Protein 3H8Q (pdb70)

GO terms:
  GO:0005515 protein binding (F, IPI)
  GO:0005654 nucleoplasm (C, IDA)
  GO:0005829 cytosol (C, IDA)

Radius of gyration: 19.29 Å; Cα contacts (8 Å, |Δi|>4): 308; chains: 2; bounding box: 41×50×52 Å

Solvent-accessible surface area: 12281 Å² total; per-residue (Å²): 119,67,59,104,135,42,61,118,118,1,68,31,16,12,50,90,3,84,1,0,0,0,0,50,52,163,15,99,99,0,54,110,0,55,85,8,0,78,96,59,71,14,115,32,54,62,39,27,6,64,127,46,146,92,12,85,53,6,34,111,2,3,30,59,64,14,139,26,182,93,29,5,0,0,13,0,9,80,74,68,20,1,11,17,104,94,0,56,110,6,86,162,83,30,97,0,58,146,28,11,129,52,91,30,20,73,18,91,80,76,108,28,106,170,48,0,63,31,24,11,98,92,7,114,1,1,0,0,0,51,48,159,15,98,98,0,58,110,0,58,86,8,0,83,96,66,69,16,156,31,51,23,5,19,6,68,125,41,101,101,13,87,141,10,28,98,10,3,28,106,61,16,139,28,127,95,24,5,1,0,12,0,63,127,73,67,20,1,13,13,99,96,0,58,108,6,107,158,87,30,96,0,62,136,36,19,103,90,131,98,80,206,117,124

Secondary structure (DSSP, 8-state):
---HHHHHHHHHHHHH-SEEEEE-TT-HHHHHHHHHHHHTT---EEEETTTSTTHHHHHHHHHHHHS--SS-EEEETTEEEESHHHHHHHHHHTHHHHHHHS------/-HHHHHHHHHHHHH-SEEEEE-TT-HHHHHHHHHHHHTT---EEEETTTSTTHHHHHHHHHHHHS--SS-EEEETTEEEESHHHHHHHHHHTHHHHHHSPP-GGG-

Nearest PDB structures (foldseek):
  3h8q-assembly2_B  TM=9.512E-01  e=2.469E-19  Homo sapiens
  5kqa-assembly1_A  TM=9.689E-01  e=4.666E-11  Polygonaceae
  2ht9-assembly1_B  TM=9.762E-01  e=9.364E-11  Homo sapiens
  5gtx-assembly2_B  TM=9.310E-01  e=4.380E-11  Polygonaceae
  2e7p-assembly5_D  TM=9.522E-01  e=1.063E-10  Populus tremula x Populus tremuloides

InterPro domains:
  IPR002109 Glutaredoxin [PF00462] (68-130)
  IPR004099 Pyridine nucleotide-disulphide oxidoreductase, dimerisation domain [PF02852] (514-625)
  IPR006338 Thioredoxin/glutathione reductase selenoprotein [TIGR01438] (155-643)
  IPR011899 Glutaredoxin, eukaryotic/virial [TIGR02180] (68-149)
  IPR012999 Pyridine nucleotide-disulphide oxidoreductase, class I, active site [PS00076] (200-210)
  IPR016156 FAD/NAD-linked reductase, dimerisation domain superfamily [G3DSA:3.30.390.30] (513-643)
  IPR016156 FAD/NAD-linked reductase, dimerisation domain superfamily [SSF55424] (511-642)
  IPR023753 FAD/NAD(P)-binding domain [PF07992] (157-494)
  IPR036188 FAD/NAD(P)-binding domain superfamily [G3DSA:3.50.50.60] (161-498)
  IPR036188 FAD/NAD(P)-binding domain superfamily [G3DSA:3.50.50.60] (318-443)
  IPR036188 FAD/NAD(P)-binding domain superfamily [SSF51905] (155-533)
  IPR036249 Thioredoxin-like superfamily [SSF52833] (59-151)
  IPR046952 Glutathione reductase/thioredoxin reductase-like [PTHR42737] (143-627)

CATH classification: 3.40.30.10

Foldseek 3Di:
DLDPVLLVVVLLQLQQWQKEWAAAPVDVLSVVVVVVCVVVVHDYHYHHLVPDVPSVVNLVSVCVVPVANDPGWMHGNSRTQGGSVSCVVCVVVVNNVVSSVDDDHHDD/DVVLLVVVLVLLQVWQKEWEAAPPDVQRVVVVVVCVVVVHDYHYDHLVPDVPSVVNLVSVCVVPVANDDGWMHGNNRTQGTSVSCVVCVVVVNNVVSNDDDDPVVD

Structure (mmCIF, N/CA/C/O backbone):
data_3H8Q
#
_entry.id   3H8Q
#
_cell.length_a   71.130
_cell.length_b   71.130
_cell.length_c   72.291
_cell.angle_alpha   90.00
_cell.angle_beta   90.00
_cell.angle_gamma   120.00
#
_symmetry.space_group_name_H-M   'P 61'
#
loop_
_entity.id
_entity.type
_entity.pdbx_description
1 polymer 'Thioredoxin reductase 3'
2 non-polymer 'SULFATE ION'
3 non-polymer 'CHLORIDE ION'
4 water water
#
loop_
_atom_site.group_PDB
_atom_site.id
_atom_site.type_symbol
_atom_site.label_atom_id
_atom_site.label_alt_id
_atom_site.label_comp_id
_atom_site.label_asym_id
_atom_site.label_entity_id
_atom_site.label_seq_id
_atom_site.pdbx_PDB_ins_code
_atom_site.Cartn_x
_atom_site.Cartn_y
_atom_site.Cartn_z
_atom_site.occupancy
_atom_site.B_iso_or_equiv
_atom_site.auth_seq_id
_atom_site.auth_comp_id
_atom_site.auth_asym_id
_atom_site.auth_atom_id
_atom_site.pdbx_PDB_model_num
ATOM 1 N N . MET A 1 1 ? 10.870 14.123 3.610 1.00 66.40 0 MET A N 1
ATOM 2 C CA . MET A 1 1 ? 9.697 13.203 3.717 1.00 66.97 0 MET A CA 1
ATOM 3 C C . MET A 1 1 ? 10.195 11.774 3.904 1.00 67.27 0 MET A C 1
ATOM 4 O O . MET A 1 1 ? 9.718 11.057 4.784 1.00 67.01 0 MET A O 1
ATOM 6 N N . ALA A 1 2 ? 11.151 11.370 3.067 1.00 68.22 162 ALA A N 1
ATOM 7 C CA . ALA A 1 2 ? 11.905 10.126 3.265 1.00 68.35 162 ALA A CA 1
ATOM 8 C C . ALA A 1 2 ? 13.186 10.501 4.014 1.00 67.40 162 ALA A C 1
ATOM 9 O O . ALA A 1 2 ? 13.306 10.252 5.221 1.00 69.55 162 ALA A O 1
ATOM 11 N N . ARG A 1 3 ? 14.129 11.110 3.299 1.00 63.57 163 ARG A N 1
ATOM 12 C CA . ARG A 1 3 ? 15.295 11.732 3.922 1.00 61.21 163 ARG A CA 1
ATOM 13 C C . ARG A 1 3 ? 15.387 13.148 3.366 1.00 59.75 163 ARG A C 1
ATOM 14 O O . ARG A 1 3 ? 15.649 13.346 2.186 1.00 59.49 163 ARG A O 1
ATOM 18 N N . GLU A 1 4 ? 15.152 14.121 4.233 1.00 57.40 164 GLU A N 1
ATOM 19 C CA . GLU A 1 4 ? 15.133 15.516 3.844 1.00 54.23 164 GLU A CA 1
ATOM 20 C C . GLU A 1 4 ? 16.534 16.041 3.504 1.00 50.15 164 GLU A C 1
ATOM 21 O O . GLU A 1 4 ? 16.700 16.845 2.590 1.00 48.23 164 GLU A O 1
ATOM 27 N N . GLU A 1 5 ? 17.543 15.589 4.241 1.00 45.34 165 GLU A N 1
ATOM 28 C CA . GLU A 1 5 ? 18.918 16.025 3.990 1.00 43.32 165 GLU A CA 1
ATOM 29 C C . GLU A 1 5 ? 19.503 15.394 2.719 1.00 36.89 165 GLU A C 1
ATOM 30 O O . GLU A 1 5 ? 20.271 16.029 2.022 1.00 32.73 165 GLU A O 1
ATOM 36 N N . LEU A 1 6 ? 19.121 14.159 2.413 1.00 30.59 166 LEU A N 1
ATOM 37 C CA . LEU A 1 6 ? 19.514 13.519 1.152 1.00 33.33 166 LEU A CA 1
ATOM 38 C C . LEU A 1 6 ? 18.927 14.232 -0.090 1.00 33.36 166 LEU A C 1
ATOM 39 O O . LEU A 1 6 ? 19.670 14.590 -1.022 1.00 29.43 166 LEU A O 1
ATOM 44 N N . ARG A 1 7 ? 17.611 14.446 -0.067 1.00 30.55 167 ARG A N 1
ATOM 45 C CA . ARG A 1 7 ? 16.913 15.226 -1.090 1.00 32.60 167 ARG A CA 1
ATOM 46 C C . ARG A 1 7 ? 17.646 16.516 -1.351 1.00 30.84 167 ARG A C 1
ATOM 47 O O . ARG A 1 7 ? 17.921 16.860 -2.492 1.00 29.61 167 ARG A O 1
ATOM 55 N N . ARG A 1 8 ? 17.963 17.226 -0.271 1.00 28.23 168 ARG A N 1
ATOM 56 C CA . ARG A 1 8 ? 18.686 18.489 -0.367 1.00 28.93 168 ARG A CA 1
ATOM 57 C C . ARG A 1 8 ? 20.077 18.367 -1.004 1.00 29.83 168 ARG A C 1
ATOM 58 O O . ARG A 1 8 ? 20.492 19.243 -1.756 1.00 31.84 168 ARG A O 1
ATOM 63 N N . HIS A 1 9 ? 20.838 17.330 -0.664 1.00 29.77 169 HIS A N 1
ATOM 64 C CA A HIS A 1 9 ? 22.172 17.144 -1.255 0.50 27.94 169 HIS A CA 1
ATOM 65 C CA B HIS A 1 9 ? 22.169 17.185 -1.250 0.50 30.07 169 HIS A CA 1
ATOM 66 C C . HIS A 1 9 ? 22.091 16.780 -2.746 1.00 29.40 169 HIS A C 1
ATOM 67 O O . HIS A 1 9 ? 22.902 17.241 -3.579 1.00 32.33 169 HIS A O 1
ATOM 80 N N . LEU A 1 10 ? 21.126 15.950 -3.092 1.00 26.97 170 LEU A N 1
ATOM 81 C CA . LEU A 1 10 ? 20.956 15.555 -4.505 1.00 25.10 170 LEU A CA 1
ATOM 82 C C . LEU A 1 10 ? 20.617 16.773 -5.366 1.00 24.84 170 LEU A C 1
ATOM 83 O O . LEU A 1 10 ? 21.187 16.956 -6.427 1.00 31.22 170 LEU A O 1
ATOM 88 N N . VAL A 1 11 ? 19.683 17.604 -4.890 1.00 24.65 171 VAL A N 1
ATOM 89 C CA . VAL A 1 11 ? 19.292 18.832 -5.572 1.00 23.00 171 VAL A CA 1
ATOM 90 C C . VAL A 1 11 ? 20.469 19.754 -5.704 1.00 27.97 171 VAL A C 1
ATOM 91 O O . VAL A 1 11 ? 20.649 20.378 -6.754 1.00 30.96 171 VAL A O 1
ATOM 95 N N . GLY A 1 12 ? 21.266 19.856 -4.645 1.00 26.20 172 GLY A N 1
ATOM 96 C CA . GLY A 1 12 ? 22.412 20.778 -4.645 1.00 23.75 172 GLY A CA 1
ATOM 97 C C . GLY A 1 12 ? 23.470 20.354 -5.640 1.00 25.65 172 GLY A C 1
ATOM 98 O O . GLY A 1 12 ? 24.151 21.170 -6.240 1.00 25.69 172 GLY A O 1
ATOM 99 N N . LEU A 1 13 ? 23.645 19.055 -5.762 1.00 25.88 173 LEU A N 1
ATOM 100 C CA . LEU A 1 13 ? 24.539 18.504 -6.755 1.00 28.99 173 LEU A CA 1
ATOM 101 C C . LEU A 1 13 ? 24.125 18.960 -8.177 1.00 27.80 173 LEU A C 1
ATOM 102 O O . LEU A 1 13 ? 24.955 19.437 -8.941 1.00 25.38 173 LEU A O 1
ATOM 107 N N . ILE A 1 14 ? 22.831 18.865 -8.478 1.00 26.29 174 ILE A N 1
ATOM 108 C CA . ILE A 1 14 ? 22.287 19.153 -9.808 1.00 23.69 174 ILE A CA 1
ATOM 109 C C . ILE A 1 14 ? 22.397 20.643 -10.073 1.00 29.80 174 ILE A C 1
ATOM 110 O O . ILE A 1 14 ? 22.757 21.079 -11.177 1.00 30.92 174 ILE A O 1
ATOM 115 N N . GLU A 1 15 ? 22.079 21.426 -9.042 1.00 28.26 175 GLU A N 1
ATOM 116 C CA . GLU A 1 15 ? 22.080 22.875 -9.156 1.00 29.51 175 GLU A CA 1
ATOM 117 C C . GLU A 1 15 ? 23.486 23.429 -9.419 1.00 27.42 175 GLU A C 1
ATOM 118 O O . GLU A 1 15 ? 23.619 24.442 -10.118 1.00 32.56 175 GLU A O 1
ATOM 121 N N . ARG A 1 16 ? 24.524 22.769 -8.898 1.00 25.35 176 ARG A N 1
ATOM 122 C CA . ARG A 1 16 ? 25.908 23.294 -9.033 1.00 27.54 176 ARG A CA 1
ATOM 123 C C . ARG A 1 16 ? 26.747 22.748 -10.207 1.00 27.32 176 ARG A C 1
ATOM 124 O O . ARG A 1 16 ? 27.890 23.158 -10.368 1.00 30.28 176 ARG A O 1
ATOM 132 N N . SER A 1 17 ? 26.175 21.848 -11.014 1.00 25.18 177 SER A N 1
ATOM 133 C CA . SER A 1 17 ? 26.900 21.063 -12.006 1.00 22.77 177 SER A CA 1
ATOM 134 C C . SER A 1 17 ? 26.402 21.346 -13.376 1.00 20.15 177 SER A C 1
ATOM 135 O O . SER A 1 17 ? 25.189 21.323 -13.650 1.00 25.00 177 SER A O 1
ATOM 138 N N . ARG A 1 18 ? 27.342 21.569 -14.265 1.00 21.09 178 ARG A N 1
ATOM 139 C CA . ARG A 1 18 ? 27.028 21.664 -15.682 1.00 19.34 178 ARG A CA 1
ATOM 140 C C . ARG A 1 18 ? 26.446 20.360 -16.250 1.00 16.29 178 ARG A C 1
ATOM 141 O O . ARG A 1 18 ? 25.492 20.382 -17.052 1.00 17.81 178 ARG A O 1
ATOM 149 N N . VAL A 1 19 ? 27.040 19.243 -15.858 1.00 16.46 179 VAL A N 1
ATOM 150 C CA . VAL A 1 19 ? 26.502 17.924 -16.150 1.00 13.70 179 VAL A CA 1
ATOM 151 C C . VAL A 1 19 ? 26.592 17.063 -14.912 1.00 14.74 179 VAL A C 1
ATOM 152 O O . VAL A 1 19 ? 27.622 16.995 -14.259 1.00 17.36 179 VAL A O 1
ATOM 156 N N . VAL A 1 20 ? 25.486 16.427 -14.565 1.00 16.43 180 VAL A N 1
ATOM 157 C CA . VAL A 1 20 ? 25.520 15.371 -13.577 1.00 19.01 180 VAL A CA 1
ATOM 158 C C . VAL A 1 20 ? 24.889 14.131 -14.163 1.00 18.40 180 VAL A C 1
ATOM 159 O O . VAL A 1 20 ? 23.785 14.162 -14.709 1.00 21.56 180 VAL A O 1
ATOM 163 N N . ILE A 1 21 ? 25.646 13.039 -14.126 1.00 19.10 181 ILE A N 1
ATOM 164 C CA . ILE A 1 21 ? 25.167 11.741 -14.552 1.00 16.21 181 ILE A CA 1
ATOM 165 C C . ILE A 1 21 ? 25.006 10.842 -13.330 1.00 19.45 181 ILE A C 1
ATOM 166 O O . ILE A 1 21 ? 25.993 10.460 -12.672 1.00 21.05 181 ILE A O 1
ATOM 171 N N . PHE A 1 22 ? 23.764 10.510 -13.017 1.00 18.77 182 PHE A N 1
ATOM 172 C CA . PHE A 1 22 ? 23.503 9.487 -12.028 1.00 19.31 182 PHE A CA 1
ATOM 173 C C . PHE A 1 22 ? 23.618 8.132 -12.727 1.00 21.62 182 PHE A C 1
ATOM 174 O O . PHE A 1 22 ? 22.864 7.849 -13.637 1.00 25.81 182 PHE A O 1
ATOM 182 N N . SER A 1 23 ? 24.586 7.332 -12.304 1.00 20.20 183 SER A N 1
ATOM 183 C CA . SER A 1 23 ? 25.133 6.221 -13.098 1.00 21.04 183 SER A CA 1
ATOM 184 C C . SER A 1 23 ? 25.182 4.970 -12.249 1.00 26.08 183 SER A C 1
ATOM 185 O O . SER A 1 23 ? 24.831 5.014 -11.043 1.00 24.28 183 SER A O 1
ATOM 188 N N . LYS A 1 24 ? 25.604 3.869 -12.889 1.00 31.17 184 LYS A N 1
ATOM 189 C CA . LYS A 1 24 ? 26.161 2.681 -12.213 1.00 32.53 184 LYS A CA 1
ATOM 190 C C . LYS A 1 24 ? 27.491 2.302 -12.866 1.00 33.27 184 LYS A C 1
ATOM 191 O O . LYS A 1 24 ? 27.637 2.415 -14.085 1.00 31.20 184 LYS A O 1
ATOM 197 N N . SER A 1 25 ? 28.458 1.902 -12.033 1.00 35.66 185 SER A N 1
ATOM 198 C CA . SER A 1 25 ? 29.846 1.585 -12.455 1.00 39.95 185 SER A CA 1
ATOM 199 C C . SER A 1 25 ? 29.999 0.580 -13.585 1.00 38.74 185 SER A C 1
ATOM 200 O O . SER A 1 25 ? 30.899 0.723 -14.412 1.00 40.31 185 SER A O 1
ATOM 203 N N . TYR A 1 26 ? 29.108 -0.407 -13.613 1.00 37.40 186 TYR A N 1
ATOM 204 C CA . TYR A 1 26 ? 29.189 -1.543 -14.554 1.00 41.73 186 TYR A CA 1
ATOM 205 C C . TYR A 1 26 ? 28.269 -1.386 -15.784 1.00 43.02 186 TYR A C 1
ATOM 206 O O . TYR A 1 26 ? 28.363 -2.163 -16.724 1.00 43.57 186 TYR A O 1
ATOM 215 N N . CYS A 1 27 ? 27.398 -0.374 -15.768 1.00 42.62 187 CYS A N 1
ATOM 216 C CA . CYS A 1 27 ? 26.337 -0.220 -16.764 1.00 41.95 187 CYS A CA 1
ATOM 217 C C . CYS A 1 27 ? 26.899 0.306 -18.092 1.00 40.29 187 CYS A C 1
ATOM 218 O O . CYS A 1 27 ? 27.596 1.331 -18.098 1.00 40.22 187 CYS A O 1
ATOM 221 N N . PRO A 1 28 ? 26.601 -0.391 -19.218 1.00 37.26 188 PRO A N 1
ATOM 222 C CA . PRO A 1 28 ? 27.132 0.061 -20.511 1.00 35.99 188 PRO A CA 1
ATOM 223 C C . PRO A 1 28 ? 26.397 1.272 -21.093 1.00 33.37 188 PRO A C 1
ATOM 224 O O . PRO A 1 28 ? 26.977 1.999 -21.901 1.00 34.61 188 PRO A O 1
ATOM 228 N N . HIS A 1 29 ? 25.133 1.462 -20.725 1.00 30.75 189 HIS A N 1
ATOM 229 C CA . HIS A 1 29 ? 24.426 2.700 -21.072 1.00 31.67 189 HIS A CA 1
ATOM 230 C C . HIS A 1 29 ? 25.111 3.898 -20.406 1.00 29.56 189 HIS A C 1
ATOM 231 O O . HIS A 1 29 ? 25.406 4.900 -21.073 1.00 25.79 189 HIS A O 1
ATOM 238 N N . SER A 1 30 ? 25.385 3.759 -19.105 1.00 25.87 190 SER A N 1
ATOM 239 C CA . SER A 1 30 ? 26.085 4.777 -18.339 1.00 23.74 190 SER A CA 1
ATOM 240 C C . SER A 1 30 ? 27.412 5.028 -18.981 1.00 24.24 190 SER A C 1
ATOM 241 O O . SER A 1 30 ? 27.794 6.157 -19.235 1.00 25.94 190 SER A O 1
ATOM 244 N N . THR A 1 31 ? 28.101 3.942 -19.278 1.00 25.67 191 THR A N 1
ATOM 245 C CA . THR A 1 31 ? 29.398 4.026 -19.909 1.00 27.53 191 THR A CA 1
ATOM 246 C C 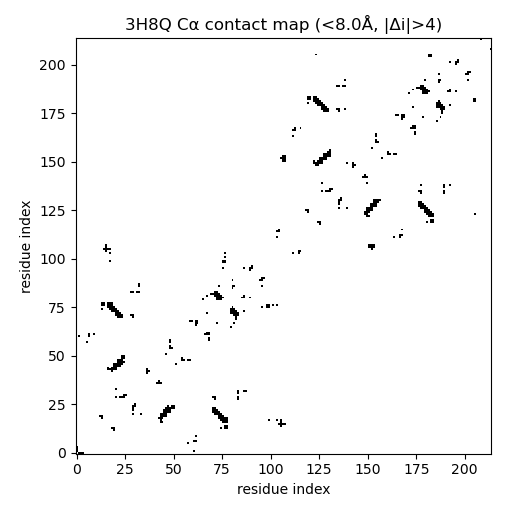. THR A 1 31 ? 29.300 4.775 -21.226 1.00 25.89 191 THR A C 1
ATOM 247 O O . THR A 1 31 ? 30.160 5.606 -21.550 1.00 23.61 191 THR A O 1
ATOM 251 N N . ARG A 1 32 ? 28.233 4.512 -21.970 1.00 24.58 192 ARG A N 1
ATOM 252 C CA . ARG A 1 32 ? 28.096 5.120 -23.283 1.00 24.26 192 ARG A CA 1
ATOM 253 C C . ARG A 1 32 ? 27.863 6.634 -23.173 1.00 20.22 192 ARG A C 1
ATOM 254 O O . ARG A 1 32 ? 28.488 7.420 -23.891 1.00 20.10 192 ARG A O 1
ATOM 262 N N . VAL A 1 33 ? 27.003 7.061 -22.250 1.00 18.47 193 VAL A N 1
ATOM 263 C CA . VAL A 1 33 ? 26.751 8.485 -22.044 1.00 20.93 193 VAL A CA 1
ATOM 264 C C . VAL A 1 33 ? 28.020 9.213 -21.595 1.00 23.48 193 VAL A C 1
ATOM 265 O O . VAL A 1 33 ? 28.324 10.296 -22.101 1.00 25.74 193 VAL A O 1
ATOM 269 N N . LYS A 1 34 ? 28.787 8.586 -20.705 1.00 25.11 194 LYS A N 1
ATOM 270 C CA . LYS A 1 34 ? 30.064 9.146 -20.217 1.00 25.38 194 LYS A CA 1
ATOM 271 C C . LYS A 1 34 ? 31.037 9.360 -21.332 1.00 24.16 194 LYS A C 1
ATOM 272 O O . LYS A 1 34 ? 31.760 10.369 -21.352 1.00 21.16 194 LYS A O 1
ATOM 278 N N . GLU A 1 35 ? 31.051 8.400 -22.263 1.00 26.23 195 GLU A N 1
ATOM 279 C CA . GLU A 1 35 ? 31.917 8.470 -23.429 1.00 24.44 195 GLU A CA 1
ATOM 280 C C . GLU A 1 35 ? 31.476 9.584 -24.358 1.00 22.59 195 GLU A C 1
ATOM 281 O O . GLU A 1 35 ? 32.320 10.356 -24.855 1.00 25.10 195 GLU A O 1
ATOM 287 N N . LEU A 1 36 ? 30.165 9.696 -24.608 1.00 20.63 196 LEU A N 1
ATOM 288 C CA . LEU A 1 36 ? 29.661 10.837 -25.369 1.00 18.88 196 LEU A CA 1
ATOM 289 C C . LEU A 1 36 ? 30.184 12.197 -24.790 1.00 22.11 196 LEU A C 1
ATOM 290 O O . LEU A 1 36 ? 30.765 13.008 -25.503 1.00 25.99 196 LEU A O 1
ATOM 295 N N . PHE A 1 37 ? 29.999 12.440 -23.505 1.00 24.90 197 PHE A N 1
ATOM 296 C CA . PHE A 1 37 ? 30.409 13.750 -22.935 1.00 23.25 197 PHE A CA 1
ATOM 297 C C . PHE A 1 37 ? 31.919 13.922 -22.994 1.00 26.07 197 PHE A C 1
ATOM 298 O O . PHE A 1 37 ? 32.428 15.007 -23.290 1.00 30.28 197 PHE A O 1
ATOM 306 N N . SER A 1 38 ? 32.639 12.845 -22.727 1.00 30.28 198 SER A N 1
ATOM 307 C CA . SER A 1 38 ? 34.080 12.877 -22.899 1.00 33.58 198 SER A CA 1
ATOM 308 C C . SER A 1 38 ? 34.471 13.248 -24.340 1.00 34.04 198 SER A C 1
ATOM 309 O O . SER A 1 38 ? 35.316 14.134 -24.535 1.00 33.73 198 SER A O 1
ATOM 312 N N . SER A 1 39 ? 33.844 12.631 -25.340 1.00 32.37 199 SER A N 1
ATOM 313 C CA . SER A 1 39 ? 34.110 12.992 -26.744 1.00 34.00 199 SER A CA 1
ATOM 314 C C . SER A 1 39 ? 33.893 14.474 -26.977 1.00 36.29 199 SER A C 1
ATOM 315 O O . SER A 1 39 ? 34.656 15.107 -27.681 1.00 37.91 199 SER A O 1
ATOM 318 N N . LEU A 1 40 ? 32.849 15.035 -26.380 1.00 34.70 200 LEU A N 1
ATOM 319 C CA . LEU A 1 40 ? 32.580 16.458 -26.522 1.00 32.79 200 LEU A CA 1
ATOM 320 C C . LEU A 1 40 ? 33.482 17.343 -25.648 1.00 33.03 200 LEU A C 1
ATOM 321 O O . LEU A 1 40 ? 33.292 18.552 -25.609 1.00 33.33 200 LEU A O 1
ATOM 326 N N . GLY A 1 41 ? 34.443 16.753 -24.943 1.00 33.43 201 GLY A N 1
ATOM 327 C CA . GLY A 1 41 ? 35.351 17.505 -24.069 1.00 33.86 201 GLY A CA 1
ATOM 328 C C . GLY A 1 41 ? 34.639 18.118 -22.871 1.00 33.99 201 GLY A C 1
ATOM 329 O O . GLY A 1 41 ? 35.065 19.156 -22.350 1.00 32.57 201 GLY A O 1
ATOM 330 N N . VAL A 1 42 ? 33.564 17.474 -22.421 1.00 31.31 202 VAL A N 1
ATOM 331 C CA . VAL A 1 42 ? 32.777 18.015 -21.341 1.00 30.43 202 VAL A CA 1
ATOM 332 C C . VAL A 1 42 ? 33.030 17.239 -20.063 1.00 27.93 202 VAL A C 1
ATOM 333 O O . VAL A 1 42 ? 32.803 16.033 -20.003 1.00 30.53 202 VAL A O 1
ATOM 337 N N . GLU A 1 43 ? 33.449 17.964 -19.035 1.00 28.37 203 GLU A N 1
ATOM 338 C CA . GLU A 1 43 ? 33.613 17.425 -17.680 1.00 31.05 203 GLU A CA 1
ATOM 339 C C . GLU A 1 43 ? 32.271 17.277 -16.962 1.00 29.64 203 GLU A C 1
ATOM 340 O O . GLU A 1 43 ? 31.432 18.199 -16.967 1.00 28.91 203 GLU A O 1
ATOM 343 N N . CYS A 1 44 ? 32.101 16.123 -16.316 1.00 28.60 204 CYS A N 1
ATOM 344 C CA . CYS A 1 44 ? 30.853 15.742 -15.677 1.00 26.23 204 CYS A CA 1
ATOM 345 C C . CYS A 1 44 ? 31.087 15.377 -14.246 1.00 24.56 204 CYS A C 1
ATOM 346 O O . CYS A 1 44 ? 32.100 14.802 -13.907 1.00 22.07 204 CYS A O 1
ATOM 349 N N . ASN A 1 45 ? 30.085 15.662 -13.419 1.00 22.51 205 ASN A N 1
ATOM 350 C CA . ASN A 1 45 ? 29.996 15.090 -12.083 1.00 22.06 205 ASN A CA 1
ATOM 351 C C . ASN A 1 45 ? 29.194 13.781 -12.187 1.00 22.10 205 ASN A C 1
ATOM 352 O O . ASN A 1 45 ? 28.045 13.786 -12.642 1.00 27.56 205 ASN A O 1
ATOM 357 N N . VAL A 1 46 ? 29.788 12.669 -11.775 1.00 22.16 206 VAL A N 1
ATOM 358 C CA . VAL A 1 46 ? 29.134 11.354 -11.814 1.00 22.33 206 VAL A CA 1
ATOM 359 C C . VAL A 1 46 ? 28.856 10.844 -10.405 1.00 24.26 206 VAL A C 1
ATOM 360 O O . VAL A 1 46 ? 29.762 10.844 -9.546 1.00 23.52 206 VAL A O 1
ATOM 364 N N . LEU A 1 47 ? 27.614 10.426 -10.159 1.00 23.92 207 LEU A N 1
ATOM 365 C CA . LEU A 1 47 ? 27.255 9.772 -8.903 1.00 22.90 207 LEU A CA 1
ATOM 366 C C . LEU A 1 47 ? 26.880 8.334 -9.243 1.00 25.18 207 LEU A C 1
ATOM 367 O O . LEU A 1 47 ? 25.900 8.109 -9.938 1.00 19.85 207 LEU A O 1
ATOM 372 N N . GLU A 1 48 ? 27.711 7.387 -8.789 1.00 25.23 208 GLU A N 1
ATOM 373 C CA . GLU A 1 48 ? 27.539 5.950 -9.028 1.00 25.41 208 GLU A CA 1
ATOM 374 C C . GLU A 1 48 ? 26.676 5.387 -7.919 1.00 27.90 208 GLU A C 1
ATOM 375 O O . GLU A 1 48 ? 27.153 5.197 -6.765 1.00 27.05 208 GLU A O 1
ATOM 381 N N . LEU A 1 49 ? 25.407 5.152 -8.249 1.00 25.57 209 LEU A N 1
ATOM 382 C CA . LEU A 1 49 ? 24.408 4.759 -7.269 1.00 26.23 209 LEU A CA 1
ATOM 383 C C . LEU A 1 49 ? 24.701 3.424 -6.597 1.00 30.27 209 LEU A C 1
ATOM 384 O O . LEU A 1 49 ? 24.248 3.178 -5.477 1.00 29.76 209 LEU A O 1
ATOM 389 N N . ASP A 1 50 ? 25.440 2.564 -7.286 1.00 33.95 210 ASP A N 1
ATOM 390 C CA . ASP A 1 50 ? 25.881 1.264 -6.736 1.00 34.35 210 ASP A CA 1
ATOM 391 C C . ASP A 1 50 ? 27.058 1.407 -5.757 1.00 35.27 210 ASP A C 1
ATOM 392 O O . ASP A 1 50 ? 27.380 0.473 -5.051 1.00 37.19 210 ASP A O 1
ATOM 397 N N . GLN A 1 51 ? 27.694 2.576 -5.717 1.00 35.16 211 GLN A N 1
ATOM 398 C CA . GLN A 1 51 ? 28.871 2.794 -4.862 1.00 34.84 211 GLN A CA 1
ATOM 399 C C . GLN A 1 51 ? 28.623 3.702 -3.671 1.00 37.00 211 GLN A C 1
ATOM 400 O O . GLN A 1 51 ? 29.520 3.887 -2.860 1.00 38.73 211 GLN A O 1
ATOM 406 N N . VAL A 1 52 ? 27.424 4.274 -3.557 1.00 36.49 212 VAL A N 1
ATOM 407 C CA . VAL A 1 52 ? 27.096 5.122 -2.420 1.00 38.34 212 VAL A CA 1
ATOM 408 C C . VAL A 1 52 ? 26.331 4.325 -1.384 1.00 40.35 212 VAL A C 1
ATOM 409 O O . VAL A 1 52 ? 25.535 3.442 -1.730 1.00 37.93 212 VAL A O 1
ATOM 413 N N . ASP A 1 53 ? 26.571 4.635 -0.113 1.00 44.17 213 ASP A N 1
ATOM 414 C CA . ASP A 1 53 ? 25.849 3.965 0.958 1.00 48.76 213 ASP A CA 1
ATOM 415 C C . ASP A 1 53 ? 24.380 4.366 0.798 1.00 50.32 213 ASP A C 1
ATOM 416 O O . ASP A 1 53 ? 24.067 5.545 0.558 1.00 49.31 213 ASP A O 1
ATOM 421 N N . ASP A 1 54 ? 23.494 3.367 0.861 1.00 50.42 214 ASP A N 1
ATOM 422 C CA . ASP A 1 54 ? 22.052 3.605 0.763 1.00 51.33 214 ASP A CA 1
ATOM 423 C C . ASP A 1 54 ? 21.674 4.097 -0.651 1.00 48.05 214 ASP A C 1
ATOM 424 O O . ASP A 1 54 ? 20.865 5.011 -0.804 1.00 46.94 214 ASP A O 1
ATOM 429 N N . GLY A 1 55 ? 22.268 3.483 -1.671 1.00 47.48 215 GLY A N 1
ATOM 430 C CA . GLY A 1 55 ? 21.964 3.811 -3.057 1.00 46.47 215 GLY A CA 1
ATOM 431 C C . GLY A 1 55 ? 20.518 3.536 -3.439 1.00 46.43 215 GLY A C 1
ATOM 432 O O . GLY A 1 55 ? 19.981 4.181 -4.333 1.00 44.22 215 GLY A O 1
ATOM 433 N N . ALA A 1 56 ? 19.891 2.570 -2.768 1.00 48.00 216 ALA A N 1
ATOM 434 C CA . ALA A 1 56 ? 18.466 2.256 -2.988 1.00 48.78 216 ALA A CA 1
ATOM 435 C C . ALA A 1 56 ? 17.572 3.427 -2.597 1.00 45.74 216 ALA A C 1
ATOM 436 O O . ALA A 1 56 ? 16.666 3.823 -3.337 1.00 42.50 216 ALA A O 1
ATOM 438 N N . ARG A 1 57 ? 17.845 3.972 -1.420 1.00 44.96 217 ARG A N 1
ATOM 439 C CA . ARG A 1 57 ? 17.137 5.155 -0.933 1.00 45.85 217 ARG A CA 1
ATOM 440 C C . ARG A 1 57 ? 17.423 6.382 -1.819 1.00 43.21 217 ARG A C 1
ATOM 441 O O . ARG A 1 57 ? 16.541 7.207 -2.050 1.00 42.57 217 ARG A O 1
ATOM 445 N N . VAL A 1 58 ? 18.643 6.479 -2.341 1.00 41.03 218 VAL A N 1
ATOM 446 C CA . VAL A 1 58 ? 18.986 7.551 -3.276 1.00 39.97 218 VAL A CA 1
ATOM 447 C C . VAL A 1 58 ? 18.217 7.432 -4.589 1.00 39.55 218 VAL A C 1
ATOM 448 O O . VAL A 1 58 ? 17.723 8.448 -5.113 1.00 40.90 218 VAL A O 1
ATOM 452 N N . GLN A 1 59 ? 18.112 6.219 -5.134 1.00 38.51 219 GLN A N 1
ATOM 453 C CA . GLN A 1 59 ? 17.380 6.026 -6.394 1.00 40.19 219 GLN A CA 1
ATOM 454 C C . GLN A 1 59 ? 15.904 6.372 -6.172 1.00 40.19 219 GLN A C 1
ATOM 455 O O . GLN A 1 59 ? 15.273 7.052 -6.981 1.00 36.61 219 GLN A O 1
ATOM 459 N N . GLU A 1 60 ? 15.372 5.945 -5.042 1.00 41.72 220 GLU A N 1
ATOM 460 C CA . GLU A 1 60 ? 13.983 6.251 -4.689 1.00 43.02 220 GLU A CA 1
ATOM 461 C C . GLU A 1 60 ? 13.712 7.766 -4.671 1.00 40.21 220 GLU A C 1
ATOM 462 O O . GLU A 1 60 ? 12.743 8.247 -5.260 1.00 37.77 220 GLU A O 1
ATOM 468 N N . VAL A 1 61 ? 14.581 8.518 -4.008 1.00 39.26 221 VAL A N 1
ATOM 469 C CA . VAL A 1 61 ? 14.420 9.971 -3.915 1.00 39.48 221 VAL A CA 1
ATOM 470 C C . VAL A 1 61 ? 14.620 10.618 -5.268 1.00 40.51 221 VAL A C 1
ATOM 471 O O . VAL A 1 61 ? 13.898 11.557 -5.641 1.00 41.81 221 VAL A O 1
ATOM 475 N N . LEU A 1 62 ? 15.567 10.088 -6.027 1.00 40.22 222 LEU A N 1
ATOM 476 C CA . LEU A 1 62 ? 15.835 10.578 -7.373 1.00 41.90 222 LEU A CA 1
ATOM 477 C C . LEU A 1 62 ? 14.658 10.354 -8.342 1.00 42.84 222 LEU A C 1
ATOM 478 O O . LEU A 1 62 ? 14.467 11.147 -9.272 1.00 43.19 222 LEU A O 1
ATOM 483 N N . SER A 1 63 ? 13.894 9.276 -8.145 1.00 43.31 223 SER A N 1
ATOM 484 C CA . SER A 1 63 ? 12.676 9.037 -8.932 1.00 45.67 223 SER A CA 1
ATOM 485 C C . SER A 1 63 ? 11.573 10.012 -8.537 1.00 45.71 223 SER A C 1
ATOM 486 O O . SER A 1 63 ? 10.730 10.357 -9.350 1.00 48.25 223 SER A O 1
ATOM 489 N N . GLU A 1 64 ? 11.574 10.438 -7.280 1.00 46.22 224 GLU A N 1
ATOM 490 C CA . GLU A 1 64 ? 10.603 11.415 -6.795 1.00 48.47 224 GLU A CA 1
ATOM 491 C C . GLU A 1 64 ? 10.840 12.751 -7.470 1.00 49.34 224 GLU A C 1
ATOM 492 O O . GLU A 1 64 ? 9.904 13.367 -7.982 1.00 49.29 224 GLU A O 1
ATOM 494 N N . ILE A 1 65 ? 12.098 13.182 -7.494 1.00 49.23 225 ILE A N 1
ATOM 495 C CA . ILE A 1 65 ? 12.481 14.402 -8.203 1.00 48.55 225 ILE A CA 1
ATOM 496 C C . ILE A 1 65 ? 12.232 14.347 -9.718 1.00 47.62 225 ILE A C 1
ATOM 497 O O . ILE A 1 65 ? 11.655 15.266 -10.297 1.00 51.58 225 ILE A O 1
ATOM 502 N N . THR A 1 66 ? 12.690 13.286 -10.368 1.00 47.04 226 THR A N 1
ATOM 503 C CA . THR A 1 66 ? 12.780 13.271 -11.835 1.00 44.12 226 THR A CA 1
ATOM 504 C C . THR A 1 66 ? 11.637 12.553 -12.492 1.00 44.71 226 THR A C 1
ATOM 505 O O . THR A 1 66 ? 11.523 12.580 -13.713 1.00 48.34 226 THR A O 1
ATOM 509 N N . ASN A 1 67 ? 10.813 11.870 -11.704 1.00 43.75 227 ASN A N 1
ATOM 510 C CA . ASN A 1 67 ? 9.770 11.013 -12.271 1.00 47.37 227 ASN A CA 1
ATOM 511 C C . ASN A 1 67 ? 10.353 9.987 -13.268 1.00 45.91 227 ASN A C 1
ATOM 512 O O . ASN A 1 67 ? 9.704 9.612 -14.241 1.00 46.58 227 ASN A O 1
ATOM 517 N N . GLN A 1 68 ? 11.576 9.539 -13.027 1.00 42.25 228 GLN A N 1
ATOM 518 C CA . GLN A 1 68 ? 12.215 8.529 -13.866 1.00 39.13 228 GLN A CA 1
ATOM 519 C C . GLN A 1 68 ? 12.770 7.466 -12.915 1.00 39.14 228 GLN A C 1
ATOM 520 O O . GLN A 1 68 ? 13.391 7.801 -11.913 1.00 38.32 228 GLN A O 1
ATOM 526 N N . LYS A 1 69 ? 12.561 6.192 -13.248 1.00 41.99 229 LYS A N 1
ATOM 527 C CA . LYS A 1 69 ? 12.963 5.059 -12.392 1.00 44.20 229 LYS A CA 1
ATOM 528 C C . LYS A 1 69 ? 14.296 4.381 -12.788 1.00 43.62 229 LYS A C 1
ATOM 529 O O . LYS A 1 69 ? 14.871 3.636 -11.984 1.00 44.78 229 LYS A O 1
ATOM 535 N N . THR A 1 70 ? 14.770 4.633 -14.014 1.00 38.59 230 THR A N 1
ATOM 536 C CA . THR A 1 70 ? 15.984 4.001 -14.538 1.00 36.77 230 THR A CA 1
ATOM 537 C C . THR A 1 70 ? 17.248 4.874 -14.445 1.00 34.88 230 THR A C 1
ATOM 538 O O . THR A 1 70 ? 17.155 6.117 -14.305 1.00 31.33 230 THR A O 1
ATOM 542 N N . VAL A 1 71 ? 18.414 4.208 -14.551 1.00 31.09 231 VAL A N 1
ATOM 543 C CA . VAL A 1 71 ? 19.699 4.876 -14.724 1.00 28.97 231 VAL A CA 1
ATOM 544 C C . VAL A 1 71 ? 20.271 4.418 -16.072 1.00 27.42 231 VAL A C 1
ATOM 545 O O . VAL A 1 71 ? 19.965 3.353 -16.522 1.00 27.14 231 VAL A O 1
ATOM 549 N N . PRO A 1 72 ? 21.063 5.266 -16.747 1.00 25.65 232 PRO A N 1
ATOM 550 C CA . PRO A 1 72 ? 21.498 6.572 -16.261 1.00 24.31 232 PRO A CA 1
ATOM 551 C C . PRO A 1 72 ? 20.411 7.655 -16.263 1.00 24.02 232 PRO A C 1
ATOM 552 O O . PRO A 1 72 ? 19.368 7.514 -16.906 1.00 22.27 232 PRO A O 1
ATOM 556 N N . ASN A 1 73 ? 20.657 8.718 -15.505 1.00 22.35 233 ASN A N 1
ATOM 557 C CA . ASN A 1 73 ? 19.684 9.813 -15.364 1.00 21.52 233 ASN A CA 1
ATOM 558 C C . ASN A 1 73 ? 20.527 11.071 -15.442 1.00 21.39 233 ASN A C 1
ATOM 559 O O . ASN A 1 73 ? 21.401 11.258 -14.618 1.00 18.98 233 ASN A O 1
ATOM 564 N N . ILE A 1 74 ? 20.325 11.874 -16.502 1.00 16.24 234 ILE A N 1
ATOM 565 C CA . ILE A 1 74 ? 21.265 12.952 -16.871 1.00 12.76 234 ILE A CA 1
ATOM 566 C C . ILE A 1 74 ? 20.618 14.320 -16.722 1.00 14.79 234 ILE A C 1
ATOM 567 O O . ILE A 1 74 ? 19.499 14.518 -17.154 1.00 15.82 234 ILE A O 1
ATOM 572 N N . PHE A 1 75 ? 21.341 15.238 -16.088 1.00 14.86 235 PHE A N 1
ATOM 573 C CA . PHE A 1 75 ? 20.986 16.618 -16.022 1.00 14.71 235 PHE A CA 1
ATOM 574 C C . PHE A 1 75 ? 22.064 17.388 -16.689 1.00 13.19 235 PHE A C 1
ATOM 575 O O . PHE A 1 75 ? 23.219 17.119 -16.468 1.00 14.91 235 PHE A O 1
ATOM 583 N N . VAL A 1 76 ? 21.690 18.341 -17.519 1.00 15.37 236 VAL A N 1
ATOM 584 C CA . VAL A 1 76 ? 22.631 19.296 -18.079 1.00 15.96 236 VAL A CA 1
ATOM 585 C C . VAL A 1 76 ? 22.152 20.716 -17.753 1.00 15.16 236 VAL A C 1
ATOM 586 O O . VAL A 1 76 ? 21.034 21.099 -18.108 1.00 15.98 236 VAL A O 1
ATOM 590 N N . ASN A 1 77 ? 23.005 21.486 -17.084 1.00 13.40 237 ASN A N 1
ATOM 591 C CA . ASN A 1 77 ? 22.755 22.877 -16.713 1.00 14.10 237 ASN A CA 1
ATOM 592 C C . ASN A 1 77 ? 21.406 23.049 -16.037 1.00 17.93 237 ASN A C 1
ATOM 593 O O . ASN A 1 77 ? 20.630 23.966 -16.367 1.00 19.92 237 ASN A O 1
ATOM 598 N N . LYS A 1 78 ? 21.156 22.136 -15.091 1.00 18.99 238 LYS A N 1
ATOM 599 C CA . LYS A 1 78 ? 19.958 22.070 -14.255 1.00 22.46 238 LYS A CA 1
ATOM 600 C C . LYS A 1 78 ? 18.721 21.540 -14.987 1.00 22.18 238 LYS A C 1
ATOM 601 O O . LYS A 1 78 ? 17.653 21.484 -14.407 1.00 23.50 238 LYS A O 1
ATOM 607 N N . VAL A 1 79 ? 18.838 21.155 -16.250 1.00 21.53 239 VAL A N 1
ATOM 608 C CA . VAL A 1 79 ? 17.654 20.680 -17.000 1.00 14.36 239 VAL A CA 1
ATOM 609 C C . VAL A 1 79 ? 17.747 19.159 -17.037 1.00 18.03 239 VAL A C 1
ATOM 610 O O . VAL A 1 79 ? 18.787 18.597 -17.351 1.00 16.49 239 VAL A O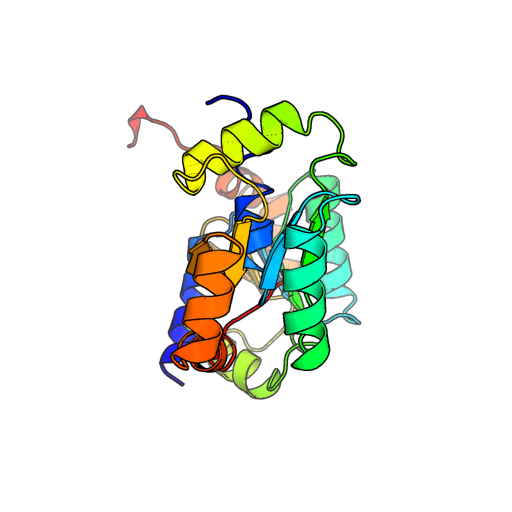 1
ATOM 614 N N . HIS A 1 80 ? 16.661 18.479 -16.685 1.00 18.37 240 HIS A N 1
ATOM 615 C CA . HIS A 1 80 ? 16.611 17.030 -16.794 1.00 17.48 240 HIS A CA 1
ATOM 616 C C . HIS A 1 80 ? 16.549 16.633 -18.282 1.00 18.56 240 HIS A C 1
ATOM 617 O O . HIS A 1 80 ? 15.593 16.963 -18.973 1.00 19.39 240 HIS A O 1
ATOM 624 N N . VAL A 1 81 ? 17.556 15.901 -18.758 1.00 20.19 241 VAL A N 1
ATOM 625 C CA . VAL A 1 81 ? 17.572 15.416 -20.126 1.00 19.30 241 VAL A CA 1
ATOM 626 C C . VAL A 1 81 ? 16.919 14.034 -20.185 1.00 22.12 241 VAL A C 1
ATOM 627 O O . VAL A 1 81 ? 16.117 13.757 -21.094 1.00 23.62 241 VAL A O 1
ATOM 631 N N . GLY A 1 82 ? 17.231 13.173 -19.221 1.00 21.97 242 GLY A N 1
ATOM 632 C CA . GLY A 1 82 ? 16.562 11.879 -19.135 1.00 19.75 242 GLY A CA 1
ATOM 633 C C . GLY A 1 82 ? 17.551 10.735 -19.169 1.00 20.44 242 GLY A C 1
ATOM 634 O O . GLY A 1 82 ? 18.609 10.834 -18.627 1.00 21.51 242 GLY A O 1
ATOM 635 N N . GLY A 1 83 ? 17.194 9.639 -19.827 1.00 24.09 243 GLY A N 1
ATOM 636 C CA . GLY A 1 83 ? 18.093 8.491 -19.949 1.00 22.66 243 GLY A CA 1
ATOM 637 C C . GLY A 1 83 ? 19.054 8.536 -21.131 1.00 20.84 243 GLY A C 1
ATOM 638 O O . GLY A 1 83 ? 19.343 9.583 -21.705 1.00 19.98 243 GLY A O 1
ATOM 639 N N . CYS A 1 84 ? 19.602 7.373 -21.446 1.00 19.95 244 CYS A N 1
ATOM 640 C CA . CYS A 1 84 ? 20.620 7.237 -22.457 1.00 25.86 244 CYS A CA 1
ATOM 641 C C . CYS A 1 84 ? 20.012 7.603 -23.824 1.00 25.26 244 CYS A C 1
ATOM 642 O O . CYS A 1 84 ? 20.542 8.448 -24.552 1.00 25.48 244 CYS A O 1
ATOM 645 N N . ASP A 1 85 ? 18.874 6.997 -24.128 1.00 26.83 245 ASP A N 1
ATOM 646 C CA . ASP A 1 85 ? 18.223 7.184 -25.419 1.00 28.95 245 ASP A CA 1
ATOM 647 C C . ASP A 1 85 ? 17.924 8.646 -25.594 1.00 25.25 245 ASP A C 1
ATOM 648 O O . ASP A 1 85 ? 18.200 9.182 -26.631 1.00 20.36 245 ASP A O 1
ATOM 653 N N . GLN A 1 86 ? 17.402 9.296 -24.551 1.00 21.47 246 GLN A N 1
ATOM 654 C CA . GLN A 1 86 ? 16.978 10.698 -24.656 1.00 19.16 246 GLN A CA 1
ATOM 655 C C . GLN A 1 86 ? 18.148 11.646 -24.783 1.00 18.99 246 GLN A C 1
ATOM 656 O O . GLN A 1 86 ? 18.043 12.662 -25.450 1.00 18.84 246 GLN A O 1
ATOM 662 N N . THR A 1 87 ? 19.260 11.274 -24.161 1.00 16.72 247 THR A N 1
ATOM 663 C CA . THR A 1 87 ? 20.501 11.987 -24.301 1.00 16.85 247 THR A CA 1
ATOM 664 C C . THR A 1 87 ? 21.109 11.881 -25.692 1.00 18.41 247 THR A C 1
ATOM 665 O O . THR A 1 87 ? 21.629 12.892 -26.203 1.00 16.86 247 THR A O 1
ATOM 669 N N . PHE A 1 88 ? 21.081 10.690 -26.294 1.00 16.62 248 PHE A N 1
ATOM 670 C CA . PHE A 1 88 ? 21.524 10.556 -27.702 1.00 19.55 248 PHE A CA 1
ATOM 671 C C . PHE A 1 88 ? 20.611 11.257 -28.735 1.00 17.01 248 PHE A C 1
ATOM 672 O O . PHE A 1 88 ? 21.114 11.907 -29.639 1.00 18.52 248 PHE A O 1
ATOM 680 N N . GLN A 1 89 ? 19.300 11.178 -28.539 1.00 16.45 249 GLN A N 1
ATOM 681 C CA . GLN A 1 89 ? 18.348 12.034 -29.267 1.00 18.92 249 GLN A CA 1
ATOM 682 C C . GLN A 1 89 ? 18.661 13.547 -29.130 1.00 20.53 249 GLN A C 1
ATOM 683 O O . GLN A 1 89 ? 18.684 14.277 -30.135 1.00 19.93 249 GLN A O 1
ATOM 689 N N . ALA A 1 90 ? 18.903 14.022 -27.899 1.00 18.80 250 ALA A N 1
ATOM 690 C CA . ALA A 1 90 ? 19.306 15.423 -27.680 1.00 15.66 250 ALA A CA 1
ATOM 691 C C . ALA A 1 90 ? 20.589 15.755 -28.437 1.00 13.87 250 ALA A C 1
ATOM 692 O O . ALA A 1 90 ? 20.746 16.853 -28.962 1.00 16.64 250 ALA A O 1
ATOM 694 N N . TYR A 1 91 ? 21.505 14.801 -28.506 1.00 12.02 251 TYR A N 1
ATOM 695 C CA . TYR A 1 91 ? 22.747 14.989 -29.251 1.00 14.50 251 TYR A CA 1
ATOM 696 C C . TYR A 1 91 ? 22.477 15.118 -30.750 1.00 13.46 251 TYR A C 1
ATOM 697 O O . TYR A 1 91 ? 22.963 16.027 -31.387 1.00 13.42 251 TYR A O 1
ATOM 706 N N . GLN A 1 92 ? 21.685 14.203 -31.279 1.00 16.46 252 GLN A N 1
ATOM 707 C CA . GLN A 1 92 ? 21.351 14.196 -32.679 1.00 19.63 252 GLN A CA 1
ATOM 708 C C . GLN A 1 92 ? 20.617 15.469 -33.080 1.00 22.23 252 GLN A C 1
ATOM 709 O O . GLN A 1 92 ? 20.917 16.041 -34.113 1.00 18.09 252 GLN A O 1
ATOM 715 N N . SER A 1 93 ? 19.679 15.914 -32.239 1.00 20.77 253 SER A N 1
ATOM 716 C CA . SER A 1 93 ? 18.834 17.074 -32.548 1.00 17.58 253 SER A CA 1
ATOM 717 C C . SER A 1 93 ? 19.508 18.442 -32.400 1.00 15.53 253 SER A C 1
ATOM 718 O O . SER A 1 93 ? 18.957 19.448 -32.856 1.00 16.11 253 SER A O 1
ATOM 721 N N . GLY A 1 94 ? 20.657 18.512 -31.736 1.00 14.97 254 GLY A N 1
ATOM 722 C CA . GLY A 1 94 ? 21.281 19.823 -31.418 1.00 13.80 254 GLY A CA 1
ATOM 723 C C . GLY A 1 94 ? 20.889 20.335 -30.020 1.00 16.32 254 GLY A C 1
ATOM 724 O O . GLY A 1 94 ? 21.453 21.300 -29.505 1.00 13.71 254 GLY A O 1
ATOM 725 N N . LEU A 1 95 ? 19.933 19.678 -29.380 1.00 15.41 255 LEU A N 1
ATOM 726 C CA . LEU A 1 95 ? 19.480 20.103 -28.037 1.00 18.62 255 LEU A CA 1
ATOM 727 C C . LEU A 1 95 ? 20.615 20.056 -27.008 1.00 17.81 255 LEU A C 1
ATOM 728 O O . LEU A 1 95 ? 20.840 21.005 -26.262 1.00 21.26 255 LEU A O 1
ATOM 733 N N . LEU A 1 96 ? 21.329 18.948 -26.981 1.00 17.91 256 LEU A N 1
ATOM 734 C CA . LEU A 1 96 ? 22.387 18.734 -26.004 1.00 18.89 256 LEU A CA 1
ATOM 735 C C . LEU A 1 96 ? 23.447 19.821 -26.056 1.00 21.33 256 LEU A C 1
ATOM 736 O O . LEU A 1 96 ? 23.817 20.394 -25.018 1.00 19.71 256 LEU A O 1
ATOM 741 N N . GLN A 1 97 ? 23.881 20.146 -27.274 1.00 18.48 257 GLN A N 1
ATOM 742 C CA . GLN A 1 97 ? 24.936 21.112 -27.485 1.00 17.67 257 GLN A CA 1
ATOM 743 C C . GLN A 1 97 ? 24.474 22.517 -27.093 1.00 21.53 257 GLN A C 1
ATOM 744 O O . GLN A 1 97 ? 25.259 23.279 -26.496 1.00 18.42 257 GLN A O 1
ATOM 750 N N . LYS A 1 98 ? 23.215 22.859 -27.416 1.00 19.22 258 LYS A N 1
ATOM 751 C CA . LYS A 1 98 ? 22.659 24.133 -26.997 1.00 20.19 258 LYS A CA 1
ATOM 752 C C . LYS A 1 98 ? 22.481 24.257 -25.478 1.00 17.21 258 LYS A C 1
ATOM 753 O O . LYS A 1 98 ? 22.762 25.282 -24.920 1.00 14.82 258 LYS A O 1
ATOM 759 N N . LEU A 1 99 ? 22.010 23.211 -24.810 1.00 17.54 259 LEU A N 1
ATOM 760 C CA . LEU A 1 99 ? 21.985 23.184 -23.339 1.00 18.04 259 LEU A CA 1
ATOM 761 C C . LEU A 1 99 ? 23.344 23.303 -22.704 1.00 16.88 259 LEU A C 1
ATOM 762 O O . LEU A 1 99 ? 23.485 23.911 -21.654 1.00 18.44 259 LEU A O 1
ATOM 767 N N . LEU A 1 100 ? 24.331 22.622 -23.263 1.00 20.52 260 LEU A N 1
ATOM 768 C CA . LEU A 1 100 ? 25.688 22.733 -22.733 1.00 21.28 260 LEU A CA 1
ATOM 769 C C . LEU A 1 100 ? 26.308 24.110 -22.874 1.00 21.50 260 LEU A C 1
ATOM 770 O O . LEU A 1 100 ? 27.228 24.408 -22.124 1.00 25.33 260 LEU A O 1
ATOM 775 N N . GLN A 1 101 ? 25.877 24.936 -23.838 1.00 20.53 261 GLN A N 1
ATOM 776 C CA A GLN A 1 101 ? 26.499 26.249 -24.077 0.50 21.28 261 GLN A CA 1
ATOM 777 C CA B GLN A 1 101 ? 26.521 26.245 -24.043 0.50 20.98 261 GLN A CA 1
ATOM 778 C C . GLN A 1 101 ? 25.892 27.380 -23.222 1.00 20.54 261 GLN A C 1
ATOM 779 O O . GLN A 1 101 ? 26.457 28.458 -23.120 1.00 18.68 261 GLN A O 1
ATOM 790 N N . GLU A 1 102 ? 24.720 27.151 -22.632 1.00 20.31 262 GLU A N 1
ATOM 791 C CA . GLU A 1 102 ? 24.027 28.215 -21.898 1.00 25.71 262 GLU A CA 1
ATOM 792 C C . GLU A 1 102 ? 24.861 28.674 -20.674 1.00 27.66 262 GLU A C 1
ATOM 793 O O . GLU A 1 102 ? 25.466 27.865 -19.996 1.00 27.54 262 GLU A O 1
ATOM 795 N N . ASP A 1 103 ? 24.937 29.980 -20.449 1.00 33.95 263 ASP A N 1
ATOM 796 C CA . ASP A 1 103 ? 25.671 30.501 -19.304 1.00 40.98 263 ASP A CA 1
ATOM 797 C C . ASP A 1 103 ? 24.948 30.058 -18.014 1.00 39.66 263 ASP A C 1
ATOM 798 O O . ASP A 1 103 ? 23.728 30.176 -17.932 1.00 42.95 263 ASP A O 1
ATOM 803 N N . LEU A 1 104 ? 25.675 29.531 -17.035 1.00 37.97 264 LEU A N 1
ATOM 804 C CA . LEU A 1 104 ? 25.087 29.278 -15.699 1.00 36.60 264 LEU A CA 1
ATOM 805 C C . LEU A 1 104 ? 26.130 29.487 -14.585 1.00 36.13 264 LEU A C 1
ATOM 806 O O . LEU A 1 104 ? 27.327 29.559 -14.869 1.00 33.84 264 LEU A O 1
ATOM 811 N N . ALA A 1 105 ? 25.668 29.641 -13.339 1.00 35.04 265 ALA A N 1
ATOM 812 C CA . ALA A 1 105 ? 26.560 29.815 -12.179 1.00 38.09 265 ALA A CA 1
ATOM 813 C C . ALA A 1 105 ? 26.708 28.518 -11.387 1.00 41.32 265 ALA A C 1
ATOM 814 O O . ALA A 1 105 ? 25.739 27.917 -10.928 1.00 44.29 265 ALA A O 1
ATOM 816 N N . TYR A 1 106 ? 27.948 28.093 -11.230 1.00 45.49 266 TYR A N 1
ATOM 817 C CA . TYR A 1 106 ? 28.243 26.848 -10.558 1.00 47.74 266 TYR A CA 1
ATOM 818 C C . TYR A 1 106 ? 29.051 27.125 -9.290 1.00 50.53 266 TYR A C 1
ATOM 819 O O . TYR A 1 106 ? 30.232 27.485 -9.357 1.00 47.80 266 TYR A O 1
ATOM 828 N N . ASP A 1 107 ? 28.458 26.976 -8.085 1.00 54.61 267 ASP A N 1
ATOM 829 C CA . ASP A 1 107 ? 29.132 27.044 -6.788 1.00 58.04 267 ASP A CA 1
ATOM 830 C C . ASP A 1 107 ? 29.929 25.764 -6.500 1.00 59.69 267 ASP A C 1
ATOM 831 O O . ASP A 1 107 ? 29.906 24.808 -7.288 1.00 61.62 267 ASP A O 1
ATOM 836 N N . ALA A 1 108 ? 30.643 25.902 -5.432 1.00 60.19 268 ALA A N 1
ATOM 837 C CA . ALA A 1 108 ? 31.454 24.756 -4.966 1.00 62.35 268 ALA A CA 1
ATOM 838 C C . ALA A 1 108 ? 32.425 25.188 -3.859 1.00 64.17 268 ALA A C 1
ATOM 839 O O . ALA A 1 108 ? 33.335 25.998 -4.080 1.00 63.62 268 ALA A O 1
ATOM 841 N N . ARG B 1 3 ? 24.569 42.725 -17.540 1.00 63.32 163 ARG B N 1
ATOM 842 C CA . ARG B 1 3 ? 24.171 41.359 -17.979 1.00 61.22 163 ARG B CA 1
ATOM 843 C C . ARG B 1 3 ? 22.917 40.922 -17.231 1.00 59.94 163 ARG B C 1
ATOM 844 O O . ARG B 1 3 ? 22.967 40.657 -16.026 1.00 59.68 163 ARG B O 1
ATOM 846 N N . GLU B 1 4 ? 21.801 40.851 -17.958 1.00 57.39 164 GLU B N 1
ATOM 847 C CA . GLU B 1 4 ? 20.491 40.541 -17.373 1.00 54.35 164 GLU B CA 1
ATOM 848 C C . GLU B 1 4 ? 20.376 39.097 -16.856 1.00 50.37 164 GLU B C 1
ATOM 849 O O . GLU B 1 4 ? 19.728 38.843 -15.820 1.00 48.25 164 GLU B O 1
ATOM 851 N N . GLU B 1 5 ? 21.006 38.168 -17.578 1.00 45.76 165 GLU B N 1
ATOM 852 C CA . GLU B 1 5 ? 20.995 36.750 -17.214 1.00 43.22 165 GLU B CA 1
ATOM 853 C C . GLU B 1 5 ? 21.886 36.449 -16.016 1.00 37.01 165 GLU B C 1
ATOM 854 O O . GLU B 1 5 ? 21.534 35.586 -15.206 1.00 32.75 165 GLU B O 1
ATOM 860 N N . LEU B 1 6 ? 23.029 37.137 -15.913 1.00 30.68 166 LEU B N 1
ATOM 861 C CA . LEU B 1 6 ? 23.909 37.020 -14.751 1.00 33.20 166 LEU B CA 1
ATOM 862 C C . LEU B 1 6 ? 23.200 37.539 -13.457 1.00 33.31 166 LEU B C 1
ATOM 863 O O . LEU B 1 6 ? 23.140 36.845 -12.436 1.00 29.46 166 LEU B O 1
ATOM 868 N N . ARG B 1 7 ? 22.662 38.756 -13.525 1.00 31.25 167 ARG B N 1
ATOM 869 C CA . ARG B 1 7 ? 21.870 39.314 -12.418 1.00 32.74 167 ARG B CA 1
ATOM 870 C C . ARG B 1 7 ? 20.887 38.288 -11.931 1.00 30.97 167 ARG B C 1
ATOM 871 O O . ARG B 1 7 ? 20.812 38.018 -10.720 1.00 29.44 167 ARG B O 1
ATOM 879 N N . ARG B 1 8 ? 20.147 37.714 -12.884 1.00 27.98 168 ARG B N 1
ATOM 880 C CA . ARG B 1 8 ? 19.118 36.729 -12.585 1.00 28.71 168 ARG B CA 1
ATOM 881 C C . ARG B 1 8 ? 19.693 35.468 -11.896 1.00 29.91 168 ARG B C 1
ATOM 882 O O . ARG B 1 8 ? 19.076 34.921 -10.988 1.00 31.96 168 ARG B O 1
ATOM 890 N N . HIS B 1 9 ? 20.859 34.992 -12.338 1.00 29.88 169 HIS B N 1
ATOM 891 C CA . HIS B 1 9 ? 21.443 33.782 -11.751 1.00 30.59 169 HIS B CA 1
ATOM 892 C C . HIS B 1 9 ? 21.950 34.087 -10.343 1.00 28.96 169 HIS B C 1
ATOM 893 O O . HIS B 1 9 ? 21.870 33.239 -9.487 1.00 32.13 169 HIS B O 1
ATOM 900 N N . LEU B 1 10 ? 22.502 35.283 -10.133 1.00 26.95 170 LEU B N 1
ATOM 901 C CA . LEU B 1 10 ? 23.016 35.680 -8.809 1.00 25.35 170 LEU B CA 1
ATOM 902 C C . LEU B 1 10 ? 21.880 35.781 -7.804 1.00 25.22 170 LEU B C 1
ATOM 903 O O . LEU B 1 10 ? 21.984 35.313 -6.652 1.00 31.34 170 LEU B O 1
ATOM 908 N N . VAL B 1 11 ? 20.791 36.392 -8.233 1.00 24.21 171 VAL B N 1
ATOM 909 C CA . VAL B 1 11 ? 19.591 36.492 -7.399 1.00 22.83 171 VAL B CA 1
ATOM 910 C C . VAL B 1 11 ? 19.019 35.097 -7.084 1.00 28.34 171 VAL B C 1
ATOM 911 O O . VAL B 1 11 ? 18.635 34.834 -5.936 1.00 29.94 171 VAL B O 1
ATOM 915 N N . GLY B 1 12 ? 18.982 34.204 -8.085 1.00 25.82 172 GLY B N 1
ATOM 916 C CA . GLY B 1 12 ? 18.471 32.836 -7.870 1.00 22.74 172 GLY B CA 1
ATOM 917 C C . GLY B 1 12 ? 19.303 32.048 -6.850 1.00 25.47 172 GLY B C 1
ATOM 918 O O . GLY B 1 12 ? 18.765 31.333 -5.999 1.00 25.24 172 GLY B O 1
ATOM 919 N N . LEU B 1 13 ? 20.619 32.157 -6.961 1.00 25.35 173 LEU B N 1
ATOM 920 C CA . LEU B 1 13 ? 21.547 31.557 -5.993 1.00 28.99 173 LEU B CA 1
ATOM 921 C C . LEU B 1 13 ? 21.227 31.999 -4.539 1.00 27.61 173 LEU B C 1
ATOM 922 O O . LEU B 1 13 ? 21.135 31.170 -3.625 1.00 25.08 173 LEU B O 1
ATOM 927 N N . ILE B 1 14 ? 21.003 33.296 -4.356 1.00 26.90 174 ILE B N 1
ATOM 928 C CA . ILE B 1 14 ? 20.699 33.880 -3.036 1.00 23.72 174 ILE B CA 1
ATOM 929 C C . ILE B 1 14 ? 19.356 33.408 -2.506 1.00 29.46 174 ILE B C 1
ATOM 930 O O . ILE B 1 14 ? 19.223 33.063 -1.303 1.00 30.86 174 ILE B O 1
ATOM 935 N N . GLU B 1 15 ? 18.379 33.379 -3.410 1.00 27.78 175 GLU B N 1
ATOM 936 C CA . GLU B 1 15 ? 17.019 32.968 -3.098 1.00 29.09 175 GLU B CA 1
ATOM 937 C C . GLU B 1 15 ? 16.923 31.496 -2.681 1.00 26.82 175 GLU B C 1
ATOM 938 O O . GLU B 1 15 ? 16.150 31.153 -1.796 1.00 31.93 175 GLU B O 1
ATOM 944 N N . ARG B 1 16 ? 17.730 30.640 -3.275 1.00 24.95 176 ARG B N 1
ATOM 945 C CA . ARG B 1 16 ? 17.648 29.212 -3.017 1.00 27.35 176 ARG B CA 1
ATOM 946 C C . ARG B 1 16 ? 18.534 28.716 -1.856 1.00 27.05 176 ARG B C 1
ATOM 947 O O . ARG B 1 16 ? 18.432 27.551 -1.471 1.00 29.73 176 ARG B O 1
ATOM 949 N N . SER B 1 17 ? 19.373 29.587 -1.302 1.00 24.10 177 SER B N 1
ATOM 950 C CA . SER B 1 17 ? 20.427 29.170 -0.382 1.00 22.83 177 SER B CA 1
ATOM 951 C C . SER B 1 17 ? 20.128 29.610 1.029 1.00 19.89 177 SER B C 1
ATOM 952 O O . SER B 1 17 ? 19.851 30.768 1.289 1.00 23.44 177 SER B O 1
ATOM 955 N N . ARG B 1 18 ? 20.285 28.681 1.954 1.00 20.53 178 ARG B N 1
ATOM 956 C CA . ARG B 1 18 ? 20.273 29.026 3.356 1.00 19.28 178 ARG B CA 1
ATOM 957 C C . ARG B 1 18 ? 21.418 29.976 3.764 1.00 16.00 178 ARG B C 1
ATOM 958 O O . ARG B 1 18 ? 21.194 30.967 4.494 1.00 18.53 178 ARG B O 1
ATOM 966 N N . VAL B 1 19 ? 22.620 29.669 3.307 1.00 16.38 179 VAL B N 1
ATOM 967 C CA . VAL B 1 19 ? 23.770 30.590 3.396 1.00 14.69 179 VAL B CA 1
ATOM 968 C C . VAL B 1 19 ? 24.501 30.603 2.070 1.00 15.00 179 VAL B C 1
ATOM 969 O O . VAL B 1 19 ? 24.815 29.557 1.530 1.00 18.01 179 VAL B O 1
ATOM 973 N N . VAL B 1 20 ? 24.754 31.779 1.538 1.00 16.60 180 VAL B N 1
ATOM 974 C CA . VAL B 1 20 ? 25.664 31.910 0.405 1.00 18.60 180 VAL B CA 1
ATOM 975 C C . VAL B 1 20 ? 26.757 32.894 0.798 1.00 19.07 180 VAL B C 1
ATOM 976 O O . VAL B 1 20 ? 26.464 33.939 1.386 1.00 20.62 180 VAL B O 1
ATOM 980 N N . ILE B 1 21 ? 28.016 32.505 0.531 1.00 18.18 181 ILE B N 1
ATOM 981 C CA . ILE B 1 21 ? 29.192 33.344 0.751 1.00 15.96 181 ILE B CA 1
ATOM 982 C C . ILE B 1 21 ? 29.842 33.572 -0.608 1.00 18.95 181 ILE B C 1
ATOM 983 O O . ILE B 1 21 ? 30.262 32.629 -1.269 1.00 21.13 181 ILE B O 1
ATOM 988 N N . PHE B 1 22 ? 29.870 34.829 -1.032 1.00 19.82 182 PHE B N 1
ATOM 989 C CA . PHE B 1 22 ? 30.632 35.266 -2.179 1.00 18.37 182 PHE B CA 1
ATOM 990 C C . PHE B 1 22 ? 32.009 35.593 -1.646 1.00 21.72 182 PHE B C 1
ATOM 991 O O . PHE B 1 22 ? 32.180 36.452 -0.787 1.00 25.49 182 PHE B O 1
ATOM 999 N N . SER B 1 23 ? 32.981 34.846 -2.129 1.00 20.29 183 SER B N 1
ATOM 1000 C CA . SER B 1 23 ? 34.261 34.681 -1.470 1.00 20.65 183 SER B CA 1
ATOM 1001 C C . SER B 1 23 ? 35.420 34.829 -2.466 1.00 26.54 183 SER B C 1
ATOM 1002 O O . SER B 1 23 ? 35.221 34.915 -3.692 1.00 23.51 183 SER B O 1
ATOM 1005 N N . LYS B 1 24 ? 36.631 34.849 -1.917 1.00 30.82 184 LYS B N 1
ATOM 1006 C CA . LYS B 1 24 ? 37.838 34.603 -2.704 1.00 32.68 184 LYS B CA 1
ATOM 1007 C C . LYS B 1 24 ? 38.713 33.528 -2.033 1.00 33.41 184 LYS B C 1
ATOM 1008 O O . LYS B 1 24 ? 38.880 33.519 -0.816 1.00 31.30 184 LYS B O 1
ATOM 1014 N N . SER B 1 25 ? 39.206 32.604 -2.860 1.00 36.04 185 SER B N 1
ATOM 1015 C CA . SER B 1 25 ? 39.902 31.383 -2.422 1.00 39.77 185 SER B CA 1
ATOM 1016 C C . SER B 1 25 ? 41.054 31.639 -1.444 1.00 39.10 185 SER B C 1
ATOM 1017 O O . SER B 1 25 ? 41.361 30.792 -0.597 1.00 41.06 185 SER B O 1
ATOM 1020 N N . TYR B 1 26 ? 41.694 32.798 -1.572 1.00 37.50 186 TYR B N 1
ATOM 1021 C CA . TYR B 1 26 ? 42.915 33.102 -0.823 1.00 41.66 186 TYR B CA 1
ATOM 1022 C C . TYR B 1 26 ? 42.700 34.083 0.347 1.00 43.27 186 TYR B C 1
ATOM 1023 O O . TYR B 1 26 ? 43.633 34.382 1.119 1.00 43.54 186 TYR B O 1
ATOM 1032 N N . CYS B 1 27 ? 41.468 34.577 0.471 1.00 43.22 187 CYS B N 1
ATOM 1033 C CA . CYS B 1 27 ? 41.115 35.634 1.425 1.00 41.72 187 CYS B CA 1
ATOM 1034 C C . CYS B 1 27 ? 40.915 35.073 2.845 1.00 40.00 187 CYS B C 1
ATOM 1035 O O . CYS B 1 27 ? 40.122 34.152 3.038 1.00 40.40 187 CYS B O 1
ATOM 1038 N N . PRO B 1 28 ? 41.643 35.610 3.839 1.00 37.09 188 PRO B N 1
ATOM 1039 C CA . PRO B 1 28 ? 41.536 35.077 5.203 1.00 35.87 188 PRO B CA 1
ATOM 1040 C C . PRO B 1 28 ? 40.285 35.550 5.936 1.00 33.54 188 PRO B C 1
ATOM 1041 O O . PRO B 1 28 ? 39.863 34.909 6.896 1.00 34.04 188 PRO B O 1
ATOM 1045 N N . HIS B 1 29 ? 39.697 36.663 5.501 1.00 30.86 189 HIS B N 1
ATOM 1046 C CA . HIS B 1 29 ? 38.359 37.037 5.987 1.00 31.52 189 HIS B CA 1
ATOM 1047 C C . HIS B 1 29 ? 37.323 35.990 5.541 1.00 29.49 189 HIS B C 1
ATOM 1048 O O . HIS B 1 29 ? 36.558 35.501 6.372 1.00 25.47 189 HIS B O 1
ATOM 1055 N N . SER B 1 30 ? 37.358 35.634 4.247 1.00 26.35 190 SER B N 1
ATOM 1056 C CA . SER B 1 30 ? 36.526 34.558 3.667 1.00 24.72 190 SER B CA 1
ATOM 1057 C C . SER B 1 30 ? 36.735 33.231 4.394 1.00 24.19 190 SER B C 1
ATOM 1058 O O . SER B 1 30 ? 35.779 32.615 4.810 1.00 25.92 190 SER B O 1
ATOM 1061 N N . THR B 1 31 ? 37.987 32.816 4.557 1.00 25.33 191 THR B N 1
ATOM 1062 C CA . THR B 1 31 ? 38.343 31.590 5.282 1.00 27.78 191 THR B CA 1
ATOM 1063 C C . THR B 1 31 ? 37.779 31.588 6.699 1.00 26.02 191 THR B C 1
ATOM 1064 O O . THR B 1 31 ? 37.262 30.582 7.174 1.00 23.84 191 THR B O 1
ATOM 1068 N N . ARG B 1 32 ? 37.857 32.736 7.356 1.00 24.38 192 ARG B N 1
ATOM 1069 C CA . ARG B 1 32 ? 37.374 32.855 8.713 1.00 24.19 192 ARG B CA 1
ATOM 1070 C C . ARG B 1 32 ? 35.854 32.750 8.834 1.00 20.69 192 ARG B C 1
ATOM 1071 O O . ARG B 1 32 ? 35.336 32.112 9.765 1.00 20.28 192 ARG B O 1
ATOM 1079 N N . VAL B 1 33 ? 35.125 33.359 7.899 1.00 18.58 193 VAL B N 1
ATOM 1080 C CA . VAL B 1 33 ? 33.680 33.213 7.894 1.00 21.31 193 VAL B CA 1
ATOM 1081 C C . VAL B 1 33 ? 33.229 31.786 7.579 1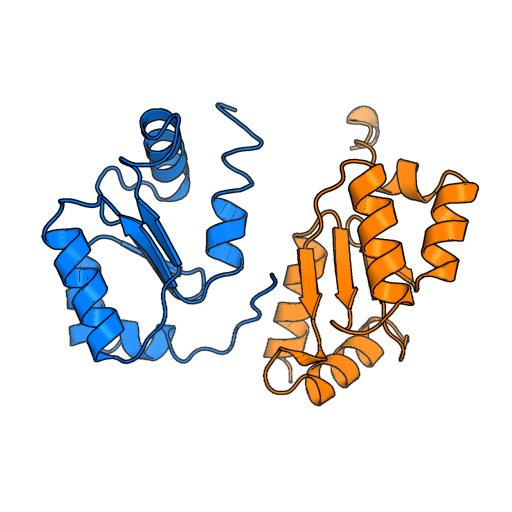.00 23.88 193 VAL B C 1
ATOM 1082 O O . VAL B 1 33 ? 32.279 31.296 8.165 1.00 26.04 193 VAL B O 1
ATOM 1086 N N . LYS B 1 34 ? 33.906 31.120 6.638 1.00 25.93 194 LYS B N 1
ATOM 1087 C CA . LYS B 1 34 ? 33.611 29.705 6.328 1.00 25.35 194 LYS B CA 1
ATOM 1088 C C . LYS B 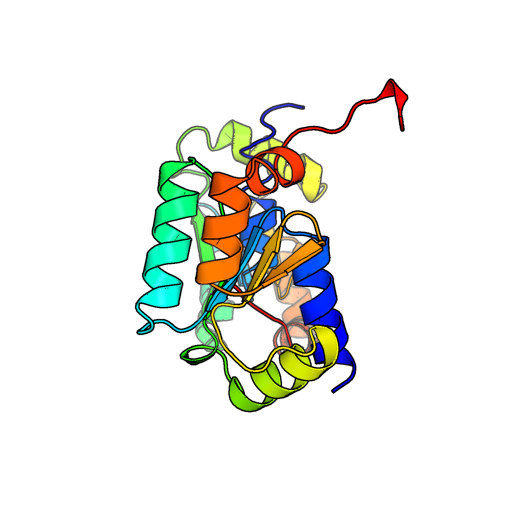1 34 ? 33.791 28.860 7.578 1.00 24.06 194 LYS B C 1
ATOM 1089 O O . LYS B 1 34 ? 32.996 27.967 7.855 1.00 22.80 194 LYS B O 1
ATOM 1095 N N . GLU B 1 35 ? 34.841 29.139 8.336 1.00 25.70 195 GLU B N 1
ATOM 1096 C CA . GLU B 1 35 ? 35.122 28.375 9.575 1.00 25.12 195 GLU B CA 1
ATOM 1097 C C . GLU B 1 35 ? 34.047 28.621 10.606 1.00 22.08 195 GLU B C 1
ATOM 1098 O O . GLU B 1 35 ? 33.603 27.702 11.248 1.00 25.04 195 GLU B O 1
ATOM 1104 N N . LEU B 1 36 ? 33.614 29.864 10.773 1.00 20.77 196 LEU B N 1
ATOM 1105 C CA . LEU B 1 36 ? 32.502 30.129 11.685 1.00 18.39 196 LEU B CA 1
ATOM 1106 C C . LEU B 1 36 ? 31.277 29.235 11.313 1.00 22.20 196 LEU B C 1
ATOM 1107 O O . LEU B 1 36 ? 30.719 28.540 12.154 1.00 24.99 196 LEU B O 1
ATOM 1112 N N . PHE B 1 37 ? 30.858 29.247 10.049 1.00 25.08 197 PHE B N 1
ATOM 1113 C CA . PHE B 1 37 ? 29.619 28.499 9.680 1.00 23.37 197 PHE B CA 1
ATOM 1114 C C . PHE B 1 37 ? 29.853 27.018 9.871 1.00 25.57 197 PHE B C 1
ATOM 1115 O O . PHE B 1 37 ? 28.978 26.308 10.329 1.00 30.34 197 PHE B O 1
ATOM 1123 N N . SER B 1 38 ? 31.051 26.555 9.549 1.00 30.18 198 SER B N 1
ATOM 1124 C CA . SER B 1 38 ? 31.393 25.158 9.791 1.00 33.55 198 SER B CA 1
ATOM 1125 C C . SER B 1 38 ? 31.329 24.793 11.280 1.00 33.81 198 SER B C 1
ATOM 1126 O O . SER B 1 38 ? 30.756 23.770 11.631 1.00 32.60 198 SER B O 1
ATOM 1129 N N . SER B 1 39 ? 31.879 25.650 12.146 1.00 32.66 199 SER B N 1
ATOM 1130 C CA . SER B 1 39 ? 31.761 25.456 13.596 1.00 34.57 199 SER B CA 1
ATOM 1131 C C . SER B 1 39 ? 30.313 25.332 14.041 1.00 36.05 199 SER B C 1
ATOM 1132 O O . SER B 1 39 ? 30.015 24.511 14.898 1.00 37.24 199 SER B O 1
ATOM 1135 N N . LEU B 1 40 ? 29.431 26.151 13.458 1.00 34.52 200 LEU B N 1
ATOM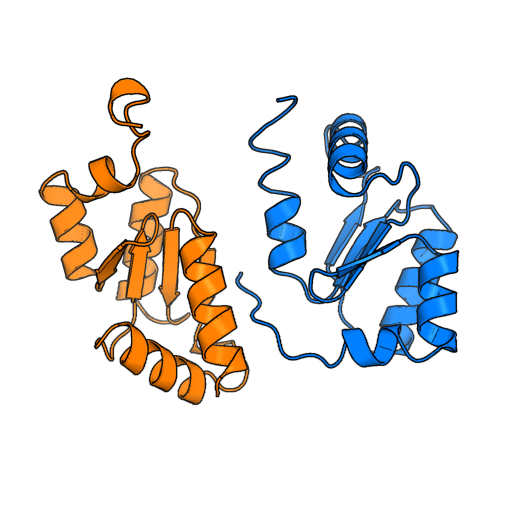 1136 C CA . LEU B 1 40 ? 28.003 26.117 13.777 1.00 32.68 200 LEU B CA 1
ATOM 1137 C C . LEU B 1 40 ? 27.281 24.936 13.091 1.00 33.57 200 LEU B C 1
ATOM 1138 O O . LEU B 1 40 ? 26.050 24.808 13.182 1.00 34.07 200 LEU B O 1
ATOM 1143 N N . GLY B 1 41 ? 28.018 24.110 12.359 1.00 33.19 201 GLY B N 1
ATOM 1144 C CA . GLY B 1 41 ? 27.409 22.990 11.632 1.00 34.40 201 GLY B CA 1
ATOM 1145 C C . GLY B 1 41 ? 26.468 23.424 10.521 1.00 33.94 201 GLY B C 1
ATOM 1146 O O . GLY B 1 41 ? 25.511 22.712 10.191 1.00 32.68 201 GLY B O 1
ATOM 1147 N N . VAL B 1 42 ? 26.751 24.575 9.912 1.00 32.08 202 VAL B N 1
ATOM 1148 C CA . VAL B 1 42 ? 25.890 25.101 8.857 1.00 30.13 202 VAL B CA 1
ATOM 1149 C C . VAL B 1 42 ? 26.527 24.948 7.483 1.00 27.64 202 VAL B C 1
ATOM 1150 O O . VAL B 1 42 ? 27.624 25.460 7.216 1.00 30.80 202 VAL B O 1
ATOM 1154 N N . GLU B 1 43 ? 25.804 24.274 6.604 1.00 28.13 203 GLU B N 1
ATOM 1155 C CA . GLU B 1 43 ? 26.218 24.084 5.207 1.00 31.14 203 GLU B CA 1
ATOM 1156 C C . GLU B 1 43 ? 26.005 25.354 4.380 1.00 29.97 203 GLU B C 1
ATOM 1157 O O . GLU B 1 43 ? 24.906 25.973 4.385 1.00 29.65 203 GLU B O 1
ATOM 1163 N N . CYS B 1 44 ? 27.041 25.734 3.640 1.00 28.60 204 CYS B N 1
ATOM 1164 C CA . CYS B 1 44 ? 27.019 26.965 2.852 1.00 26.20 204 CYS B CA 1
ATOM 1165 C C . CYS B 1 44 ? 27.257 26.706 1.391 1.00 24.52 204 CYS B C 1
ATOM 1166 O O . CYS B 1 44 ? 28.038 25.831 1.039 1.00 22.81 204 CYS B O 1
ATOM 1169 N N . ASN B 1 45 ? 26.604 27.489 0.553 1.00 21.31 205 ASN B N 1
ATOM 1170 C CA . ASN B 1 45 ? 26.962 27.575 -0.850 1.00 22.14 205 ASN B CA 1
ATOM 1171 C C . ASN B 1 45 ? 28.053 28.630 -0.979 1.00 22.30 205 ASN B C 1
ATOM 1172 O O . ASN B 1 45 ? 27.881 29.755 -0.542 1.00 27.11 205 ASN B O 1
ATOM 1177 N N . VAL B 1 46 ? 29.193 28.259 -1.555 1.00 21.41 206 VAL B N 1
ATOM 1178 C CA . VAL B 1 46 ? 30.299 29.192 -1.729 1.00 22.28 206 VAL B CA 1
ATOM 1179 C C . VAL B 1 46 ? 30.557 29.442 -3.224 1.00 23.85 206 VAL B C 1
ATOM 1180 O O . VAL B 1 46 ? 30.709 28.488 -4.000 1.00 22.20 206 VAL B O 1
ATOM 1184 N N . LEU B 1 47 ? 30.592 30.716 -3.611 1.00 23.99 207 LEU B N 1
ATOM 1185 C CA . LEU B 1 47 ? 31.001 31.116 -4.968 1.00 22.78 207 LEU B CA 1
ATOM 1186 C C . LEU B 1 47 ? 32.327 31.871 -4.865 1.00 24.97 207 LEU B C 1
ATOM 1187 O O . LEU B 1 47 ? 32.388 32.978 -4.296 1.00 20.15 207 LEU B O 1
ATOM 1192 N N . GLU B 1 48 ? 33.385 31.237 -5.367 1.00 25.79 208 GLU B N 1
ATOM 1193 C CA . GLU B 1 48 ? 34.757 31.767 -5.336 1.00 25.50 208 GLU B CA 1
ATOM 1194 C C . GLU B 1 48 ? 34.948 32.606 -6.587 1.00 27.91 208 GLU B C 1
ATOM 1195 O O . GLU B 1 48 ? 35.076 32.065 -7.712 1.00 27.30 208 GLU B O 1
ATOM 1201 N N . LEU B 1 49 ? 34.947 33.923 -6.387 1.00 25.61 209 LEU B N 1
ATOM 1202 C CA . LEU B 1 49 ? 34.947 34.884 -7.464 1.00 26.33 209 LEU B CA 1
ATOM 1203 C C . LEU B 1 49 ? 36.248 34.837 -8.290 1.00 30.95 209 LEU B C 1
ATOM 1204 O O . LEU B 1 49 ? 36.241 35.142 -9.501 1.00 29.52 209 LEU B O 1
ATOM 1209 N N . ASP B 1 50 ? 37.338 34.419 -7.649 1.00 34.07 210 ASP B N 1
ATOM 1210 C CA . ASP B 1 50 ? 38.626 34.241 -8.345 1.00 34.38 210 ASP B CA 1
ATOM 1211 C C . ASP B 1 50 ? 38.683 32.970 -9.212 1.00 35.63 210 ASP B C 1
ATOM 1212 O O . ASP B 1 50 ? 39.648 32.788 -9.978 1.00 37.05 210 ASP B O 1
ATOM 1217 N N . GLN B 1 51 ? 37.690 32.086 -9.073 1.00 35.08 211 GLN B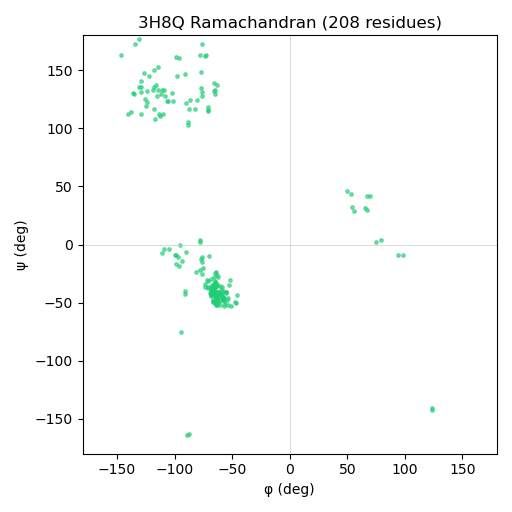 N 1
ATOM 1218 C CA . GLN B 1 51 ? 37.669 30.803 -9.798 1.00 34.87 211 GLN B CA 1
ATOM 1219 C C . GLN B 1 51 ? 36.582 30.706 -10.868 1.00 37.33 211 GLN B C 1
ATOM 1220 O O . GLN B 1 51 ? 36.555 29.740 -11.628 1.00 38.81 211 GLN B O 1
ATOM 1226 N N . VAL B 1 52 ? 35.684 31.687 -10.937 1.00 36.91 212 VAL B N 1
ATOM 1227 C CA . VAL B 1 52 ? 34.677 31.703 -11.991 1.00 38.67 212 VAL B CA 1
ATOM 1228 C C . VAL B 1 52 ? 35.210 32.494 -13.193 1.00 40.77 212 VAL B C 1
ATOM 1229 O O . VAL B 1 52 ? 35.989 33.450 -13.031 1.00 38.07 212 VAL B O 1
ATOM 1233 N N . ASP B 1 53 ? 34.808 32.075 -14.396 1.00 44.50 213 ASP B N 1
ATOM 1234 C CA . ASP B 1 53 ? 35.108 32.842 -15.607 1.00 48.87 213 ASP B CA 1
ATOM 1235 C C . ASP B 1 53 ? 34.362 34.193 -15.513 1.00 50.32 213 ASP B C 1
ATOM 1236 O O . ASP B 1 53 ? 33.161 34.241 -15.199 1.00 49.45 213 ASP B O 1
ATOM 1238 N N . ASP B 1 54 ? 35.100 35.284 -15.732 1.00 50.57 214 ASP B N 1
ATOM 1239 C CA . ASP B 1 54 ? 34.553 36.636 -15.691 1.00 51.11 214 ASP B CA 1
ATOM 1240 C C . ASP B 1 54 ? 34.162 37.056 -14.263 1.00 48.08 214 ASP B C 1
ATOM 1241 O O . ASP B 1 54 ? 33.135 37.679 -14.064 1.00 47.11 214 ASP B O 1
ATOM 1246 N N . GLY B 1 55 ? 35.005 36.720 -13.284 1.00 47.63 215 GLY B N 1
ATOM 1247 C CA . GLY B 1 55 ? 34.782 37.060 -11.871 1.00 46.49 215 GLY B CA 1
ATOM 1248 C C . GLY B 1 55 ? 34.789 38.550 -11.565 1.00 46.56 215 GLY B C 1
ATOM 1249 O O . GLY B 1 55 ? 34.225 38.987 -10.561 1.00 44.21 215 GLY B O 1
ATOM 1250 N N . ALA B 1 56 ? 35.447 39.328 -12.423 1.00 48.07 216 ALA B N 1
ATOM 1251 C CA . ALA B 1 56 ? 35.419 40.789 -12.342 1.00 48.73 216 ALA B CA 1
ATOM 1252 C C . ALA B 1 56 ? 34.013 41.322 -12.632 1.00 45.69 216 ALA B C 1
ATOM 1253 O O . ALA B 1 56 ? 33.483 42.146 -11.882 1.00 42.52 216 ALA B O 1
ATOM 1255 N N . ARG B 1 57 ? 33.429 40.838 -13.730 1.00 44.98 217 ARG B N 1
ATOM 1256 C CA . ARG B 1 57 ? 32.068 41.193 -14.125 1.00 45.62 217 ARG B CA 1
ATOM 1257 C C . ARG B 1 57 ? 31.052 40.714 -13.077 1.00 43.17 217 ARG B C 1
ATOM 1258 O O . ARG B 1 57 ? 30.032 41.356 -12.863 1.00 42.71 217 ARG B O 1
ATOM 1266 N N . VAL B 1 58 ? 31.326 39.580 -12.441 1.00 40.99 218 VAL B N 1
ATOM 1267 C CA . VAL B 1 58 ? 30.479 39.081 -11.347 1.00 40.31 218 VAL B CA 1
ATOM 1268 C C . VAL B 1 58 ? 30.562 39.965 -10.099 1.00 39.25 218 VAL B C 1
ATOM 1269 O O . VAL B 1 58 ? 29.547 40.240 -9.473 1.00 40.58 218 VAL B O 1
ATOM 1273 N N . GLN B 1 59 ? 31.760 40.410 -9.738 1.00 38.30 219 GLN B N 1
ATOM 1274 C CA . GLN B 1 59 ? 31.919 41.291 -8.574 1.00 40.12 219 GLN B CA 1
ATOM 1275 C C . GLN B 1 59 ? 31.241 42.636 -8.818 1.00 40.09 219 GLN B C 1
ATOM 1276 O O . GLN B 1 59 ? 30.621 43.201 -7.917 1.00 36.22 219 GLN B O 1
ATOM 1280 N N . GLU B 1 60 ? 31.367 43.133 -10.049 1.00 41.99 220 GLU B N 1
ATOM 1281 C CA . GLU B 1 60 ? 30.694 44.360 -10.477 1.00 42.99 220 GLU B CA 1
ATOM 1282 C C . GLU B 1 60 ? 29.174 44.248 -10.283 1.00 40.16 220 GLU B C 1
ATOM 1283 O O . GLU B 1 60 ? 28.562 45.086 -9.621 1.00 37.50 220 GLU B O 1
ATOM 1289 N N . VAL B 1 61 ? 28.576 43.191 -10.830 1.00 39.19 221 VAL B N 1
ATOM 1290 C CA . VAL B 1 61 ? 27.118 42.993 -10.722 1.00 40.05 221 VAL B CA 1
ATOM 1291 C C . VAL B 1 61 ? 26.681 42.744 -9.278 1.00 40.11 221 VAL B C 1
ATOM 1292 O O . VAL B 1 61 ? 25.629 43.203 -8.845 1.00 41.30 221 VAL B O 1
ATOM 1296 N N . LEU B 1 62 ? 27.508 42.026 -8.536 1.00 39.88 222 LEU B N 1
ATOM 1297 C CA . LEU B 1 62 ? 27.253 41.796 -7.119 1.00 42.23 222 LEU B CA 1
ATOM 1298 C C . LEU B 1 62 ? 27.264 43.098 -6.311 1.00 42.49 222 LEU B C 1
ATOM 1299 O O . LEU B 1 62 ? 26.482 43.244 -5.385 1.00 43.31 222 LEU B O 1
ATOM 1304 N N . SER B 1 63 ? 28.131 44.043 -6.668 1.00 43.67 223 SER B N 1
ATOM 1305 C CA . SER B 1 63 ? 28.152 45.376 -6.014 1.00 45.92 223 SER B CA 1
ATOM 1306 C C . SER B 1 63 ? 26.909 46.204 -6.340 1.00 45.80 223 SER B C 1
ATOM 1307 O O . SER B 1 63 ? 26.500 47.049 -5.536 1.00 47.95 223 SER B O 1
ATOM 1310 N N . GLU B 1 64 ? 26.331 45.975 -7.521 1.00 45.96 224 GLU B N 1
ATOM 1311 C CA . GLU B 1 64 ? 25.091 46.646 -7.911 1.00 48.39 224 GLU B CA 1
ATOM 1312 C C . GLU B 1 64 ? 23.950 46.168 -7.024 1.00 49.03 224 GLU B C 1
ATOM 1313 O O . GLU B 1 64 ? 23.219 46.971 -6.459 1.00 49.11 224 GLU B O 1
ATOM 1319 N N . ILE B 1 65 ? 23.824 44.851 -6.892 1.00 49.38 225 ILE B N 1
ATOM 1320 C CA . ILE B 1 65 ? 22.823 44.244 -6.003 1.00 48.66 225 ILE B CA 1
ATOM 1321 C C . ILE B 1 65 ? 22.998 44.646 -4.553 1.00 47.29 225 ILE B C 1
ATOM 1322 O O . ILE B 1 65 ? 22.059 45.085 -3.927 1.00 51.62 225 ILE B O 1
ATOM 1327 N N . THR B 1 66 ? 24.202 44.494 -4.017 1.00 47.08 226 THR B N 1
ATOM 1328 C CA . THR B 1 66 ? 24.417 44.560 -2.557 1.00 44.08 226 THR B CA 1
ATOM 1329 C C . THR B 1 66 ? 24.891 45.901 -2.057 1.00 44.81 226 THR B C 1
ATOM 1330 O O . THR B 1 66 ? 24.939 46.109 -0.841 1.00 48.63 226 THR B O 1
ATOM 1334 N N . ASN B 1 67 ? 25.275 46.790 -2.973 1.00 43.63 227 ASN B N 1
ATOM 1335 C CA . ASN B 1 67 ? 25.926 48.048 -2.599 1.00 47.38 227 ASN B CA 1
ATOM 1336 C C . ASN B 1 67 ? 27.188 47.815 -1.734 1.00 46.00 227 ASN B C 1
ATOM 1337 O O . ASN B 1 67 ? 27.559 48.659 -0.910 1.00 46.47 227 ASN B O 1
ATOM 1342 N N . GLN B 1 68 ? 27.839 46.664 -1.931 1.00 42.61 228 GLN B N 1
ATOM 1343 C CA . GLN B 1 68 ? 29.074 46.317 -1.215 1.00 39.23 228 GLN B CA 1
ATOM 1344 C C . GLN B 1 68 ? 30.106 45.895 -2.248 1.00 39.17 228 GLN B C 1
ATOM 1345 O O . GLN B 1 68 ? 29.814 45.083 -3.142 1.00 38.37 228 GLN B O 1
ATOM 1351 N N . LYS B 1 69 ? 31.306 46.452 -2.134 1.00 42.15 229 LYS B N 1
ATOM 1352 C CA . LYS B 1 69 ? 32.370 46.223 -3.121 1.00 44.04 229 LYS B CA 1
ATOM 1353 C C . LYS B 1 69 ? 33.364 45.114 -2.728 1.00 43.35 229 LYS B C 1
ATOM 1354 O O . LYS B 1 69 ? 34.063 44.582 -3.597 1.00 44.53 229 LYS B O 1
ATOM 1358 N N . THR B 1 70 ? 33.408 44.761 -1.438 1.00 38.44 230 THR B N 1
ATOM 1359 C CA . THR B 1 70 ? 34.389 43.805 -0.903 1.00 36.81 230 THR B CA 1
ATOM 1360 C C . THR B 1 70 ? 33.839 42.378 -0.799 1.00 34.57 230 THR B C 1
ATOM 1361 O O . THR B 1 70 ? 32.632 42.166 -0.796 1.00 31.51 230 THR B O 1
ATOM 1365 N N . VAL B 1 71 ? 34.751 41.411 -0.723 1.00 31.13 231 VAL B N 1
ATOM 1366 C CA . VAL B 1 71 ? 34.427 40.050 -0.296 1.00 28.97 231 VAL B CA 1
ATOM 1367 C C . VAL B 1 71 ? 35.169 39.807 1.027 1.00 27.26 231 VAL B C 1
ATOM 1368 O O . VAL B 1 71 ? 36.224 40.398 1.252 1.00 27.13 231 VAL B O 1
ATOM 1372 N N . PRO B 1 72 ? 34.648 38.915 1.884 1.00 25.26 232 PRO B N 1
ATOM 1373 C CA . PRO B 1 72 ? 33.457 38.106 1.623 1.00 24.11 232 PRO B CA 1
ATOM 1374 C C . PRO B 1 72 ? 32.162 38.897 1.667 1.00 23.76 232 PRO B C 1
ATOM 1375 O O . PRO B 1 72 ? 32.124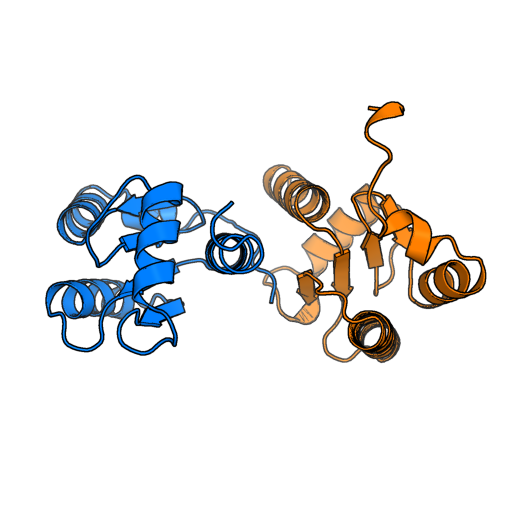 40.021 2.194 1.00 22.89 232 PRO B O 1
ATOM 1379 N N . ASN B 1 73 ? 31.113 38.309 1.100 1.00 22.61 233 ASN B N 1
ATOM 1380 C CA . ASN B 1 73 ? 29.805 38.937 1.050 1.00 21.60 233 ASN B CA 1
ATOM 1381 C C . ASN B 1 73 ? 28.814 37.807 1.304 1.00 21.98 233 ASN B C 1
ATOM 1382 O O . ASN B 1 73 ? 28.703 36.839 0.504 1.00 21.33 233 ASN B O 1
ATOM 1387 N N . ILE B 1 74 ? 28.151 37.893 2.456 1.00 16.07 234 ILE B N 1
ATOM 1388 C CA . ILE B 1 74 ? 27.376 36.813 3.003 1.00 13.29 234 ILE B CA 1
ATOM 1389 C C . ILE B 1 74 ? 25.901 37.171 2.944 1.00 14.84 234 ILE B C 1
ATOM 1390 O O . ILE B 1 74 ? 25.512 38.277 3.351 1.00 14.80 234 ILE B O 1
ATOM 1395 N N . PHE B 1 75 ? 25.095 36.208 2.465 1.00 15.08 235 PHE B N 1
ATOM 1396 C CA . PHE B 1 75 ? 23.656 36.229 2.601 1.00 14.41 235 PHE B CA 1
ATOM 1397 C C . PHE B 1 75 ? 23.217 35.065 3.449 1.00 13.98 235 PHE B C 1
ATOM 1398 O O . PHE B 1 75 ? 23.728 33.941 3.295 1.00 14.72 235 PHE B O 1
ATOM 1406 N N . VAL B 1 76 ? 22.280 35.320 4.356 1.00 15.87 236 VAL B N 1
ATOM 1407 C CA . VAL B 1 76 ? 21.628 34.222 5.089 1.00 16.04 236 VAL B CA 1
ATOM 1408 C C . VAL B 1 76 ? 20.098 34.300 4.918 1.00 15.58 236 VAL B C 1
ATOM 1409 O O . VAL B 1 76 ? 19.477 35.276 5.327 1.00 16.40 236 VAL B O 1
ATOM 1413 N N . ASN B 1 77 ? 19.512 33.259 4.331 1.00 13.51 237 ASN B N 1
ATOM 1414 C CA . ASN B 1 77 ? 18.057 33.183 4.121 1.00 15.78 237 ASN B CA 1
ATOM 1415 C C . ASN B 1 77 ? 17.503 34.401 3.390 1.00 18.73 237 ASN B C 1
ATOM 1416 O O . ASN B 1 77 ? 16.471 34.956 3.750 1.00 21.29 237 ASN B O 1
ATOM 1421 N N . LYS B 1 78 ? 18.249 34.796 2.356 1.00 19.59 238 LYS B N 1
ATOM 1422 C CA . LYS B 1 78 ? 17.936 35.908 1.467 1.00 22.14 238 LYS B CA 1
ATOM 1423 C C . LYS B 1 78 ? 18.258 37.279 2.018 1.00 21.58 238 LYS B C 1
ATOM 1424 O O . LYS B 1 78 ? 18.005 38.258 1.340 1.00 23.79 238 LYS B O 1
ATOM 1430 N N . VAL B 1 79 ? 18.855 37.365 3.205 1.00 21.25 239 VAL B N 1
ATOM 1431 C CA . VAL B 1 79 ? 19.098 38.653 3.853 1.00 14.00 239 VAL B CA 1
ATOM 1432 C C . VAL B 1 79 ? 20.578 38.883 3.771 1.00 17.85 239 VAL B C 1
ATOM 1433 O O . VAL B 1 79 ? 21.373 38.042 4.198 1.00 17.55 239 VAL B O 1
ATOM 1437 N N . HIS B 1 80 ? 20.954 40.052 3.266 1.00 18.83 240 HIS B N 1
ATOM 1438 C CA . HIS B 1 80 ? 22.352 40.426 3.164 1.00 18.41 240 HIS B CA 1
ATOM 1439 C C . HIS B 1 80 ? 22.936 40.704 4.541 1.00 18.19 240 HIS B C 1
ATOM 1440 O O . HIS B 1 80 ? 22.513 41.631 5.163 1.00 19.82 240 HIS B O 1
ATOM 1447 N N . VAL B 1 81 ? 23.910 39.912 5.009 1.00 20.61 241 VAL B N 1
ATOM 1448 C CA . VAL B 1 81 ? 24.500 40.142 6.344 1.00 19.43 241 VAL B CA 1
ATOM 1449 C C . VAL B 1 81 ? 25.703 41.068 6.202 1.00 21.95 241 VAL B C 1
ATOM 1450 O O . VAL B 1 81 ? 25.912 41.960 7.015 1.00 23.10 241 VAL B O 1
ATOM 1454 N N . GLY B 1 82 ? 26.490 40.874 5.146 1.00 22.85 242 GLY B N 1
ATOM 1455 C CA . GLY B 1 82 ? 27.591 41.800 4.844 1.00 19.53 242 GLY B CA 1
ATOM 1456 C C . GLY B 1 82 ? 28.906 41.077 4.772 1.00 21.13 242 GLY B C 1
ATOM 1457 O O . GLY B 1 82 ? 28.962 39.988 4.238 1.00 21.54 242 GLY B O 1
ATOM 1458 N N . GLY B 1 83 ? 29.966 41.704 5.293 1.00 23.63 243 GLY B N 1
ATOM 1459 C CA . GLY B 1 83 ? 31.294 41.094 5.332 1.00 22.37 243 GLY B CA 1
ATOM 1460 C C . GLY B 1 83 ? 31.571 40.270 6.578 1.00 21.00 243 GLY B C 1
ATOM 1461 O O . GLY B 1 83 ? 30.651 39.912 7.342 1.00 19.99 243 GLY B O 1
ATOM 1462 N N . CYS B 1 84 ? 32.853 39.998 6.782 1.00 19.40 244 CYS B N 1
ATOM 1463 C CA . CYS B 1 84 ? 33.320 39.142 7.863 1.00 25.59 244 CYS B CA 1
ATOM 1464 C C . CYS B 1 84 ? 32.977 39.767 9.214 1.00 25.45 244 CYS B C 1
ATOM 1465 O O . CYS B 1 84 ? 32.369 39.123 10.062 1.00 25.38 244 CYS B O 1
ATOM 1468 N N . ASP B 1 85 ? 33.359 41.026 9.393 1.00 27.15 245 ASP B N 1
ATOM 1469 C CA . ASP B 1 85 ? 33.141 41.742 10.663 1.00 29.17 245 ASP B CA 1
ATOM 1470 C C . ASP B 1 85 ? 31.658 41.766 11.008 1.00 25.56 245 ASP B C 1
ATOM 1471 O O . ASP B 1 85 ? 31.279 41.453 12.139 1.00 21.37 245 ASP B O 1
ATOM 1476 N N . GLN B 1 86 ? 30.820 42.073 10.016 1.00 21.47 246 GLN B N 1
ATOM 1477 C CA . GLN B 1 86 ? 29.377 42.156 10.241 1.00 19.01 246 GLN B CA 1
ATOM 1478 C C . GLN B 1 86 ? 28.787 40.815 10.578 1.00 19.04 246 GLN B C 1
ATOM 1479 O O . GLN B 1 86 ? 27.851 40.731 11.403 1.00 18.81 246 GLN B O 1
ATOM 1485 N N . THR B 1 87 ? 29.351 39.762 9.966 1.00 15.90 247 THR B N 1
ATOM 1486 C CA . THR B 1 87 ? 28.931 38.422 10.240 1.00 16.39 247 THR B CA 1
ATOM 1487 C C . THR B 1 87 ? 29.256 37.977 11.662 1.00 18.20 247 THR B C 1
ATOM 1488 O O . THR B 1 87 ? 28.443 37.296 12.309 1.00 16.65 247 THR B O 1
ATOM 1492 N N . PHE B 1 88 ? 30.435 38.346 12.153 1.00 17.05 248 PHE B N 1
ATOM 1493 C CA . PHE B 1 88 ? 30.801 38.079 13.561 1.00 19.46 248 PHE B CA 1
ATOM 1494 C C . PHE B 1 88 ? 29.967 38.926 14.524 1.00 16.43 248 PHE B C 1
ATOM 1495 O O . PHE B 1 88 ? 29.507 38.448 15.539 1.00 19.49 248 PHE B O 1
ATOM 1503 N N . GLN B 1 89 ? 29.714 40.172 14.187 1.00 17.21 249 GLN B N 1
ATOM 1504 C CA . GLN B 1 89 ? 28.774 41.002 14.973 1.00 18.91 249 GLN B CA 1
ATOM 1505 C C . GLN B 1 89 ? 27.381 40.410 15.083 1.00 20.57 249 GLN B C 1
ATOM 1506 O O . GLN B 1 89 ? 26.816 40.355 16.180 1.00 20.30 249 GLN B O 1
ATOM 1512 N N . ALA B 1 90 ? 26.843 39.918 13.968 1.00 18.95 250 ALA B N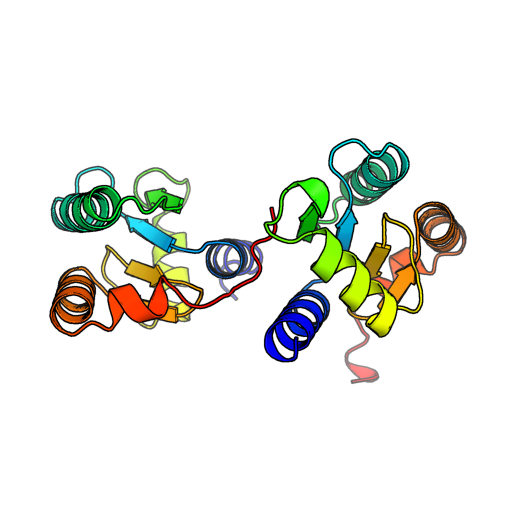 1
ATOM 1513 C CA . ALA B 1 90 ? 25.566 39.201 13.983 1.00 15.53 250 ALA B CA 1
ATOM 1514 C C . ALA B 1 90 ? 25.624 37.965 14.853 1.00 15.07 250 ALA B C 1
ATOM 1515 O O . ALA B 1 90 ? 24.622 37.601 15.524 1.00 16.93 250 ALA B O 1
ATOM 1517 N N . TYR B 1 91 ? 26.776 37.298 14.849 1.00 18.44 251 TYR B N 1
ATOM 1518 C CA . TYR B 1 91 ? 26.952 36.114 15.705 1.00 17.63 251 TYR B CA 1
ATOM 1519 C C . TYR B 1 91 ? 26.873 36.527 17.180 1.00 18.30 251 TYR B C 1
ATOM 1520 O O . TYR B 1 91 ? 26.145 35.930 17.958 1.00 19.05 251 TYR B O 1
ATOM 1529 N N . GLN B 1 92 ? 27.584 37.589 17.521 1.00 18.41 252 GLN B N 1
ATOM 1530 C CA . GLN B 1 92 ? 27.623 38.104 18.880 1.00 20.16 252 GLN B CA 1
ATOM 1531 C C . GLN B 1 92 ? 26.280 38.596 19.401 1.00 23.99 252 GLN B C 1
ATOM 1532 O O . GLN B 1 92 ? 25.963 38.366 20.590 1.00 20.98 252 GLN B O 1
ATOM 1538 N N . SER B 1 93 ? 25.514 39.285 18.543 1.00 18.39 253 SER B N 1
ATOM 1539 C CA . SER B 1 93 ? 24.226 39.857 18.949 1.00 20.27 253 SER B CA 1
ATOM 1540 C C . SER B 1 93 ? 23.067 38.835 19.088 1.00 20.98 253 SER B C 1
ATOM 1541 O O . SER B 1 93 ? 22.073 39.112 19.767 1.00 22.83 253 SER B O 1
ATOM 1544 N N . GLY B 1 94 ? 23.211 37.676 18.461 1.00 17.30 254 GLY B N 1
ATOM 1545 C CA . GLY B 1 94 ? 22.159 36.678 18.367 1.00 15.65 254 GLY B CA 1
ATOM 1546 C C . GLY B 1 94 ? 21.401 36.737 17.023 1.00 18.23 254 GLY B C 1
ATOM 1547 O O . GLY B 1 94 ? 20.572 35.863 16.724 1.00 19.44 254 GLY B O 1
ATOM 1548 N N . LEU B 1 95 ? 21.664 37.771 16.221 1.00 16.06 255 LEU B N 1
ATOM 1549 C CA . LEU B 1 95 ? 20.944 37.976 14.958 1.00 17.96 255 LEU B CA 1
ATOM 1550 C C . LEU B 1 95 ? 21.214 36.868 13.952 1.00 17.50 255 LEU B C 1
ATOM 1551 O O . LEU B 1 95 ? 20.303 36.439 13.242 1.00 22.08 255 LEU B O 1
ATOM 1556 N N . LEU B 1 96 ? 22.449 36.373 13.906 1.00 17.44 256 LEU B N 1
ATOM 1557 C CA . LEU B 1 96 ? 22.798 35.302 12.944 1.00 18.42 256 LEU B CA 1
ATOM 1558 C C . LEU B 1 96 ? 22.030 34.022 13.209 1.00 17.41 256 LEU B C 1
ATOM 1559 O O . LEU B 1 96 ? 21.483 33.420 12.282 1.00 24.07 256 LEU B O 1
ATOM 1564 N N . GLN B 1 97 ? 21.919 33.647 14.477 1.00 18.14 257 GLN B N 1
ATOM 1565 C CA . GLN B 1 97 ? 21.188 32.432 14.865 1.00 18.00 257 GLN B CA 1
ATOM 1566 C C . GLN B 1 97 ? 19.700 32.572 14.609 1.00 17.51 257 GLN B C 1
ATOM 1567 O O . GLN B 1 97 ? 19.047 31.606 14.244 1.00 16.16 257 GLN B O 1
ATOM 1569 N N . LYS B 1 98 ? 19.162 33.775 14.792 1.00 18.98 258 LYS B N 1
ATOM 1570 C CA . LYS B 1 98 ? 17.758 34.050 14.453 1.00 20.45 258 LYS B CA 1
ATOM 1571 C C . LYS B 1 98 ? 17.479 33.972 12.942 1.00 16.60 258 LYS B C 1
ATOM 1572 O O . LYS B 1 98 ? 16.457 33.476 12.524 1.00 15.80 258 LYS B O 1
ATOM 1578 N N . LEU B 1 99 ? 18.405 34.452 12.136 1.00 17.43 259 LEU B N 1
ATOM 1579 C CA . LEU B 1 99 ? 18.270 34.345 10.680 1.00 17.62 259 LEU B CA 1
ATOM 1580 C C . LEU B 1 99 ? 18.311 32.892 10.211 1.00 19.59 259 LEU B C 1
ATOM 1581 O O . LEU B 1 99 ? 17.648 32.504 9.244 1.00 21.14 259 LEU B O 1
ATOM 1586 N N . LEU B 1 100 ? 19.091 32.093 10.923 1.00 23.90 260 LEU B N 1
ATOM 1587 C CA . LEU B 1 100 ? 19.262 30.674 10.602 1.00 25.58 260 LEU B CA 1
ATOM 1588 C C . LEU B 1 100 ? 18.124 29.816 11.127 1.00 26.50 260 LEU B C 1
ATOM 1589 O O . LEU B 1 100 ? 17.868 28.766 10.576 1.00 28.26 260 LEU B O 1
ATOM 1594 N N . GLN B 1 101 ? 17.419 30.265 12.160 1.00 30.74 261 GLN B N 1
ATOM 1595 C CA . GLN B 1 101 ? 16.462 29.392 12.820 1.00 32.31 261 GLN B CA 1
ATOM 1596 C C . GLN B 1 101 ? 15.139 29.251 12.040 1.00 33.76 261 GLN B C 1
ATOM 1597 O O . GLN B 1 101 ? 14.854 29.999 11.090 1.00 31.15 261 GLN B O 1
ATOM 1603 N N . GLU B 1 102 ? 14.389 28.216 12.409 1.00 37.51 262 GLU B N 1
ATOM 1604 C CA . GLU B 1 102 ? 13.070 27.917 11.844 1.00 40.76 262 GLU B CA 1
ATOM 1605 C C . GLU B 1 102 ? 12.028 28.999 12.201 1.00 39.81 262 GLU B C 1
ATOM 1606 O O . GLU B 1 102 ? 11.982 29.503 13.327 1.00 38.52 262 GLU B O 1
ATOM 1608 N N . ASP B 1 103 ? 11.200 29.342 11.225 1.00 42.40 263 ASP B N 1
ATOM 1609 C CA . ASP B 1 103 ? 10.118 30.305 11.417 1.00 44.39 263 ASP B CA 1
ATOM 1610 C C . ASP B 1 103 ? 8.914 29.675 12.155 1.00 42.07 263 ASP B C 1
ATOM 1611 O O . ASP B 1 103 ? 8.637 28.464 12.050 1.00 38.64 263 ASP B O 1
ATOM 1616 N N . LEU B 1 104 ? 8.232 30.515 12.930 1.00 36.97 264 LEU B N 1
ATOM 1617 C CA . LEU B 1 104 ? 6.998 30.145 13.612 1.00 34.51 264 LEU B CA 1
ATOM 1618 C C . LEU B 1 104 ? 5.875 30.007 12.577 1.00 31.87 264 LEU B C 1
ATOM 1619 O O . LEU B 1 104 ? 5.503 30.993 11.945 1.00 29.44 264 LEU B O 1
ATOM 1624 N N . ALA B 1 105 ? 5.364 28.781 12.410 1.00 35.85 265 ALA B N 1
ATOM 1625 C CA . ALA B 1 105 ? 4.181 28.492 11.575 1.00 34.81 265 ALA B CA 1
ATOM 1626 C C . ALA B 1 105 ? 3.083 29.487 11.843 1.00 38.31 265 ALA B C 1
ATOM 1627 O O . ALA B 1 105 ? 2.448 29.987 10.912 1.00 36.25 265 ALA B O 1
ATOM 1629 N N . TYR B 1 106 ? 2.870 29.783 13.126 1.00 38.28 266 TYR B N 1
ATOM 1630 C CA . TYR B 1 106 ? 1.753 30.614 13.546 1.00 39.10 266 TYR B CA 1
ATOM 1631 C C . TYR B 1 106 ? 1.907 32.092 13.134 1.00 40.18 266 TYR B C 1
ATOM 1632 O O . TYR B 1 106 ? 0.950 32.865 13.224 1.00 36.05 266 TYR B O 1
ATOM 1641 N N . ASP B 1 107 ? 3.090 32.480 12.650 1.00 42.86 267 ASP B N 1
ATOM 1642 C CA . ASP B 1 107 ? 3.278 33.813 12.033 1.00 48.07 267 ASP B CA 1
ATOM 1643 C C . ASP B 1 107 ? 3.081 33.717 10.505 1.00 48.56 267 ASP B C 1
ATOM 1644 O O . ASP B 1 107 ? 2.935 34.735 9.845 1.00 46.97 267 ASP B O 1
ATOM 1649 N N . ALA B 1 108 ? 3.080 32.484 9.980 1.00 52.34 268 ALA B N 1
ATOM 1650 C CA . ALA B 1 108 ? 2.951 32.161 8.543 1.00 52.64 268 ALA B CA 1
ATOM 1651 C C . ALA B 1 108 ? 4.254 32.434 7.744 1.00 54.45 268 ALA B C 1
ATOM 1652 O O . ALA B 1 108 ? 5.209 31.621 7.728 1.00 52.65 268 ALA B O 1
#

B-factor: mean 33.45, std 14.84, range [9.13, 131.77]

Sequence (214 aa):
MAREELRRHHLVGLIERSRVVIFSKSYCPHSTRVKELFSSLGVECNVLELDQVDDGARVQEVLSEITNQKTVPNIFVNKVHVGGCDQTFQAYQSGLLQKLLQQEDLAYDAREELRRHLVGLIERSRVVIFSKSYCPHSTRVKELFSSLGVECNVLELDQVDDGARVQEVLSEITNQKTVPNIFVNKVHVGGCDQTFQAYQSGLLQKLLQEDLAYDA

Organism: Homo sapiens (NCBI:txid9606)